Protein AF-A0AAW0GCV7-F1 (afdb_monomer_lite)

Structure (mmCIF, N/CA/C/O backbone):
data_AF-A0AAW0GCV7-F1
#
_entry.id   AF-A0AAW0GCV7-F1
#
loop_
_atom_site.group_PDB
_atom_site.id
_atom_site.type_symbol
_atom_site.label_atom_id
_atom_site.label_alt_id
_atom_site.label_comp_id
_atom_site.label_asym_id
_atom_site.label_entity_id
_atom_site.label_seq_id
_atom_site.pdbx_PDB_ins_code
_atom_site.Cartn_x
_atom_site.Cartn_y
_atom_site.Cartn_z
_atom_site.occupancy
_atom_site.B_iso_or_equiv
_atom_site.auth_seq_id
_atom_site.auth_comp_id
_atom_site.auth_asym_id
_atom_site.auth_atom_id
_atom_site.pdbx_PDB_model_num
ATOM 1 N N . MET A 1 1 ? -0.261 -16.436 -11.473 1.00 69.56 1 MET A N 1
ATOM 2 C CA . MET A 1 1 ? 0.105 -15.980 -12.837 1.00 69.56 1 MET A CA 1
ATOM 3 C C . MET A 1 1 ? 0.627 -14.538 -12.913 1.00 69.56 1 MET A C 1
ATOM 5 O O . MET A 1 1 ? 1.684 -14.342 -13.493 1.00 69.56 1 MET A O 1
ATOM 9 N N . MET A 1 2 ? -0.006 -13.526 -12.296 1.00 91.00 2 MET A N 1
ATOM 10 C CA . MET A 1 2 ? 0.441 -12.122 -12.451 1.00 91.00 2 MET A CA 1
ATOM 11 C C . MET A 1 2 ? 1.871 -11.809 -11.962 1.00 91.00 2 MET A C 1
ATOM 13 O O . MET A 1 2 ? 2.581 -11.064 -12.629 1.00 91.00 2 MET A O 1
ATOM 17 N N . LYS A 1 3 ? 2.317 -12.373 -10.826 1.00 93.44 3 LYS A N 1
ATOM 18 C CA . LYS A 1 3 ? 3.682 -12.142 -10.304 1.00 93.44 3 LYS A CA 1
ATOM 19 C C . LYS A 1 3 ? 4.759 -12.624 -11.287 1.00 93.44 3 LYS A C 1
ATOM 21 O O . LYS A 1 3 ? 5.733 -11.918 -11.521 1.00 93.44 3 LYS A O 1
ATOM 26 N N . ALA A 1 4 ? 4.539 -13.792 -11.895 1.00 95.75 4 ALA A N 1
ATOM 27 C CA . ALA A 1 4 ? 5.435 -14.363 -12.895 1.00 95.75 4 ALA A CA 1
ATOM 28 C C . ALA A 1 4 ? 5.509 -13.483 -14.150 1.00 95.75 4 ALA A C 1
ATOM 30 O O . ALA A 1 4 ? 6.606 -13.153 -14.578 1.00 95.75 4 ALA A O 1
ATOM 31 N N . ALA A 1 5 ? 4.369 -13.014 -14.675 1.00 97.12 5 ALA A N 1
ATOM 32 C CA . ALA A 1 5 ? 4.346 -12.112 -15.832 1.00 97.12 5 ALA A CA 1
ATOM 33 C C . ALA A 1 5 ? 5.148 -10.821 -15.586 1.00 97.12 5 ALA A C 1
ATOM 35 O O . ALA A 1 5 ? 5.946 -10.414 -16.422 1.00 97.12 5 ALA A O 1
ATOM 36 N N . CYS A 1 6 ? 4.993 -10.207 -14.411 1.00 97.50 6 CYS A N 1
ATOM 37 C CA . CYS A 1 6 ? 5.742 -9.008 -14.031 1.00 97.50 6 CYS A CA 1
ATOM 38 C C . CYS A 1 6 ? 7.258 -9.256 -13.862 1.00 97.50 6 CYS A C 1
ATOM 40 O O . CYS A 1 6 ? 8.078 -8.397 -14.192 1.00 97.50 6 CYS A O 1
ATOM 42 N N . ARG A 1 7 ? 7.642 -10.434 -13.352 1.00 97.19 7 ARG A N 1
ATOM 43 C CA . ARG A 1 7 ? 9.047 -10.865 -13.254 1.00 97.19 7 ARG A CA 1
ATOM 44 C C . ARG A 1 7 ? 9.649 -11.087 -14.646 1.00 97.19 7 ARG A C 1
ATOM 46 O O . ARG A 1 7 ? 10.704 -10.543 -14.950 1.00 97.19 7 ARG A O 1
ATOM 53 N N . VAL A 1 8 ? 8.936 -11.804 -15.517 1.00 97.38 8 VAL A N 1
ATOM 54 C CA . VAL A 1 8 ? 9.332 -12.032 -16.918 1.00 97.38 8 VAL A CA 1
ATOM 55 C C . VAL A 1 8 ? 9.460 -10.712 -17.673 1.00 97.38 8 VAL A C 1
ATOM 57 O O . VAL A 1 8 ? 10.439 -10.520 -18.381 1.00 97.38 8 VAL A O 1
ATOM 60 N N . ALA A 1 9 ? 8.536 -9.770 -17.478 1.00 97.75 9 ALA A N 1
ATOM 61 C CA . ALA A 1 9 ? 8.631 -8.445 -18.084 1.00 97.75 9 ALA A CA 1
ATOM 62 C C . ALA A 1 9 ? 9.889 -7.691 -17.633 1.00 97.75 9 ALA A C 1
ATOM 64 O O . ALA A 1 9 ? 10.559 -7.064 -18.448 1.00 97.75 9 ALA A O 1
ATOM 65 N N . SER A 1 10 ? 10.249 -7.775 -16.348 1.00 97.94 10 SER A N 1
ATOM 66 C CA . SER A 1 10 ? 11.475 -7.141 -15.853 1.00 97.94 10 SER A CA 1
ATOM 67 C C . SER A 1 10 ? 12.728 -7.707 -16.520 1.00 97.94 10 SER A C 1
ATOM 69 O O . SER A 1 10 ? 13.589 -6.930 -16.935 1.00 97.94 10 SER A O 1
ATOM 71 N N . ARG A 1 11 ? 12.774 -9.034 -16.699 1.00 97.56 11 ARG A N 1
ATOM 72 C CA . ARG A 1 11 ? 13.848 -9.732 -17.417 1.00 97.56 11 ARG A CA 1
ATOM 73 C C . ARG A 1 11 ? 13.864 -9.407 -18.908 1.00 97.56 11 ARG A C 1
ATOM 75 O O . ARG A 1 11 ? 14.923 -9.107 -19.430 1.00 97.56 11 ARG A O 1
ATOM 82 N N . PHE A 1 12 ? 12.704 -9.325 -19.563 1.00 97.69 12 PHE A N 1
ATOM 83 C CA . PHE A 1 12 ? 12.601 -8.888 -20.961 1.00 97.69 12 PHE A CA 1
ATOM 84 C C . PHE A 1 12 ? 13.286 -7.535 -21.193 1.00 97.69 12 PHE A C 1
ATOM 86 O O . PHE A 1 12 ? 13.997 -7.370 -22.185 1.00 97.69 12 PHE A O 1
ATOM 93 N N . PHE A 1 13 ? 13.081 -6.585 -20.274 1.00 97.56 13 PHE A N 1
ATOM 94 C CA . PHE A 1 13 ? 13.742 -5.285 -20.318 1.00 97.56 13 PHE A CA 1
ATOM 95 C C . PHE A 1 13 ? 15.247 -5.381 -20.044 1.00 97.56 13 PHE A C 1
ATOM 97 O O . PHE A 1 13 ? 16.016 -4.707 -20.721 1.00 97.56 13 PHE A O 1
ATOM 104 N N . LEU A 1 14 ? 15.675 -6.220 -19.093 1.00 96.75 14 LEU A N 1
ATOM 105 C CA . LEU A 1 14 ? 17.098 -6.419 -18.791 1.00 96.75 14 LEU A CA 1
ATOM 106 C C . LEU A 1 14 ? 17.859 -7.028 -19.965 1.00 96.75 14 LEU A C 1
ATOM 108 O O . LEU A 1 14 ? 18.858 -6.462 -20.394 1.00 96.75 14 LEU A O 1
ATOM 112 N N . ASP A 1 15 ? 17.340 -8.116 -20.531 1.00 96.81 15 ASP A N 1
ATOM 113 C CA . ASP A 1 15 ? 17.977 -8.859 -21.623 1.00 96.81 15 ASP A CA 1
ATOM 114 C C . ASP A 1 15 ? 18.180 -7.993 -22.881 1.00 96.81 15 ASP A C 1
ATOM 116 O O . ASP A 1 15 ? 19.003 -8.306 -23.736 1.00 96.81 15 ASP A O 1
ATOM 120 N N . ARG A 1 16 ? 17.415 -6.901 -23.011 1.00 95.94 16 ARG A N 1
ATOM 121 C CA . ARG A 1 16 ? 17.454 -5.966 -24.147 1.00 95.94 16 ARG A CA 1
ATOM 122 C C . ARG A 1 16 ? 18.083 -4.619 -23.810 1.00 95.94 16 ARG A C 1
ATOM 124 O O . ARG A 1 16 ? 18.069 -3.731 -24.657 1.00 95.94 16 ARG A O 1
ATOM 131 N N . ASN A 1 17 ? 18.600 -4.455 -22.593 1.00 95.38 17 ASN A N 1
ATOM 132 C CA . ASN A 1 17 ? 19.123 -3.188 -22.086 1.00 95.38 17 ASN A CA 1
ATOM 133 C C . ASN A 1 17 ? 18.129 -2.017 -22.250 1.00 95.38 17 ASN A C 1
ATOM 135 O O . ASN A 1 17 ? 18.475 -0.920 -22.686 1.00 95.38 17 ASN A O 1
ATOM 139 N N . ILE A 1 18 ? 16.855 -2.281 -21.949 1.00 96.75 18 ILE A N 1
ATOM 140 C CA . ILE A 1 18 ? 15.774 -1.302 -22.028 1.00 96.75 18 ILE A CA 1
ATOM 141 C C . ILE A 1 18 ? 15.475 -0.782 -20.613 1.00 96.75 18 ILE A C 1
ATOM 143 O O . ILE A 1 18 ? 15.184 -1.581 -19.713 1.00 96.75 18 ILE A O 1
ATOM 147 N N . PRO A 1 19 ? 15.485 0.543 -20.393 1.00 96.75 19 PRO A N 1
ATOM 148 C CA . PRO A 1 19 ? 15.113 1.124 -19.113 1.00 96.75 19 PRO A CA 1
ATOM 149 C C . PRO A 1 19 ? 13.619 0.898 -18.841 1.00 96.75 19 PRO A C 1
ATOM 151 O O . PRO A 1 19 ? 12.770 0.970 -19.734 1.00 96.75 19 PRO A O 1
ATOM 154 N N . ALA A 1 20 ? 13.285 0.590 -17.589 1.00 96.88 20 ALA A N 1
ATOM 155 C CA . ALA A 1 20 ? 11.917 0.305 -17.176 1.00 96.88 20 ALA A CA 1
ATOM 156 C C . ALA A 1 20 ? 11.704 0.644 -15.703 1.00 96.88 20 ALA A C 1
ATOM 158 O O . ALA A 1 20 ? 12.602 0.488 -14.878 1.00 96.88 20 ALA A O 1
ATOM 159 N N . ILE A 1 21 ? 10.475 1.033 -15.361 1.00 97.25 21 ILE A N 1
ATOM 160 C CA . ILE A 1 21 ? 10.080 1.269 -13.972 1.00 97.25 21 ILE A CA 1
ATOM 161 C C . ILE A 1 21 ? 9.838 -0.081 -13.297 1.00 97.25 21 ILE A C 1
ATOM 163 O O . ILE A 1 21 ? 8.895 -0.814 -13.614 1.00 97.25 21 ILE A O 1
ATOM 167 N N . ARG A 1 22 ? 10.690 -0.402 -12.334 1.00 97.06 22 ARG A N 1
ATOM 168 C CA . ARG A 1 22 ? 10.613 -1.585 -11.481 1.00 97.06 22 ARG A CA 1
ATOM 169 C C . ARG A 1 22 ? 10.120 -1.195 -10.095 1.00 97.06 22 ARG A C 1
ATOM 171 O O . ARG A 1 22 ? 10.106 -0.025 -9.715 1.00 97.06 22 ARG A O 1
ATOM 17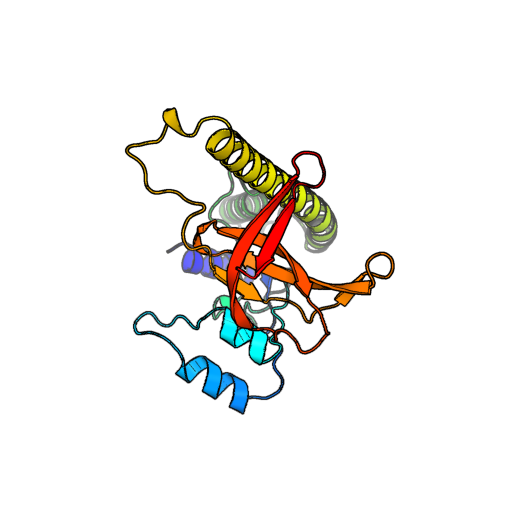8 N N . ARG A 1 23 ? 9.671 -2.190 -9.337 1.00 95.94 23 ARG A N 1
ATOM 179 C CA . ARG A 1 23 ? 9.245 -2.040 -7.950 1.00 95.94 23 ARG A CA 1
ATOM 180 C C . ARG A 1 23 ? 10.113 -2.914 -7.062 1.00 95.94 23 ARG A C 1
ATOM 182 O O . ARG A 1 23 ? 10.177 -4.120 -7.271 1.00 95.94 23 ARG A O 1
ATOM 189 N N . THR A 1 24 ? 10.711 -2.301 -6.057 1.00 96.56 24 THR A N 1
ATOM 190 C CA . THR A 1 24 ? 11.577 -2.959 -5.082 1.00 96.56 24 THR A CA 1
ATOM 191 C C . THR A 1 24 ? 10.951 -2.894 -3.699 1.00 96.56 24 THR A C 1
ATOM 193 O O . THR A 1 24 ? 10.173 -1.984 -3.403 1.00 96.56 24 THR A O 1
ATOM 196 N N . ALA A 1 25 ? 11.254 -3.876 -2.863 1.00 95.88 25 ALA A N 1
ATOM 197 C CA . ALA A 1 25 ? 10.944 -3.829 -1.446 1.00 95.88 25 ALA A CA 1
ATOM 198 C C . ALA A 1 25 ? 12.080 -4.505 -0.694 1.00 95.88 25 ALA A C 1
ATOM 200 O O . ALA A 1 25 ? 12.397 -5.667 -0.968 1.00 95.88 25 ALA A O 1
ATOM 201 N N . GLU A 1 26 ? 12.651 -3.764 0.244 1.00 94.25 26 GLU A N 1
ATOM 202 C CA . GLU A 1 26 ? 13.711 -4.243 1.114 1.00 94.25 26 GLU A CA 1
ATOM 203 C C . GLU A 1 26 ? 13.207 -5.334 2.060 1.00 94.25 26 GLU A C 1
ATOM 205 O O . GLU A 1 26 ? 12.000 -5.574 2.221 1.00 94.25 26 GLU A O 1
ATOM 210 N N . ARG A 1 27 ? 14.170 -6.013 2.681 1.00 92.19 27 ARG A N 1
ATOM 211 C CA . ARG A 1 27 ? 13.908 -7.012 3.706 1.00 92.19 27 ARG A CA 1
ATOM 212 C C . ARG A 1 27 ? 13.167 -6.384 4.889 1.00 92.19 27 ARG A C 1
ATOM 214 O O . ARG A 1 27 ? 13.383 -5.227 5.235 1.00 92.19 27 ARG A O 1
ATOM 221 N N . LEU A 1 28 ? 12.290 -7.174 5.508 1.00 91.25 28 LEU A N 1
ATOM 222 C CA . LEU A 1 28 ? 11.668 -6.824 6.781 1.00 91.25 28 LEU A CA 1
ATOM 223 C C . LEU A 1 28 ? 12.747 -6.509 7.829 1.00 91.25 28 LEU A C 1
ATOM 225 O O . LEU A 1 28 ? 13.669 -7.303 8.009 1.00 91.25 28 LEU A O 1
ATOM 229 N N . ILE A 1 29 ? 12.600 -5.390 8.535 1.00 92.44 29 ILE A N 1
ATOM 230 C CA . ILE A 1 29 ? 13.487 -5.029 9.643 1.00 92.44 29 ILE A CA 1
ATOM 231 C C . ILE A 1 29 ? 12.906 -5.643 10.915 1.00 92.44 29 ILE A C 1
ATOM 233 O O . ILE A 1 29 ? 11.753 -5.388 11.271 1.00 92.44 29 ILE A O 1
ATOM 237 N N . ILE A 1 30 ? 13.713 -6.462 11.575 1.00 92.25 30 ILE A N 1
ATOM 238 C CA . ILE A 1 30 ? 13.387 -7.191 12.803 1.00 92.25 30 ILE A CA 1
ATOM 239 C C . ILE A 1 30 ? 14.588 -7.137 13.757 1.00 92.25 30 ILE A C 1
ATOM 241 O O . ILE A 1 30 ? 15.705 -6.917 13.284 1.00 92.25 30 ILE A O 1
ATOM 245 N N . PRO A 1 31 ? 14.393 -7.380 15.065 1.00 89.88 31 PRO A N 1
ATOM 246 C CA . PRO A 1 31 ? 15.487 -7.345 16.036 1.00 89.88 31 PRO A CA 1
ATOM 247 C C . PRO A 1 31 ? 16.573 -8.407 15.805 1.00 89.88 31 PRO A C 1
ATOM 249 O O . PRO A 1 31 ? 17.756 -8.092 15.902 1.00 89.88 31 PRO A O 1
ATOM 252 N N . SER A 1 32 ? 16.192 -9.653 15.500 1.00 91.88 32 SER A N 1
ATOM 253 C CA . SER A 1 32 ? 17.134 -10.764 15.304 1.00 91.88 32 SER A CA 1
ATOM 254 C C . SER A 1 32 ? 16.606 -11.822 14.325 1.00 91.88 32 SER A C 1
ATOM 256 O O . SER A 1 32 ? 15.406 -11.906 14.053 1.00 91.88 32 SER A O 1
ATOM 258 N N . GLU A 1 33 ? 17.508 -12.654 13.794 1.00 89.56 33 GLU A N 1
ATOM 259 C CA . GLU A 1 33 ? 17.161 -13.804 12.938 1.00 89.56 33 GLU A CA 1
ATOM 260 C C . GLU A 1 33 ? 16.439 -14.921 13.710 1.00 89.56 33 GLU A C 1
ATOM 262 O O . GLU A 1 33 ? 15.590 -15.625 13.158 1.00 89.56 33 GLU A O 1
ATOM 267 N N . GLU A 1 34 ? 16.726 -15.062 15.004 1.00 92.25 34 GLU A N 1
ATOM 268 C CA . GLU A 1 34 ? 16.015 -15.987 15.893 1.00 92.25 34 GLU A CA 1
ATOM 269 C C . GLU A 1 34 ? 14.533 -15.611 15.964 1.00 92.25 34 GLU A C 1
ATOM 271 O O . GLU A 1 34 ? 13.668 -16.448 15.712 1.00 92.25 34 GLU A O 1
ATOM 276 N N . THR A 1 35 ? 14.234 -14.320 16.138 1.00 91.69 35 THR A N 1
ATOM 277 C CA . THR A 1 35 ? 12.861 -13.803 16.114 1.00 91.69 35 THR A CA 1
ATOM 278 C C . THR A 1 35 ? 12.168 -14.046 14.771 1.00 91.69 35 THR A C 1
ATOM 280 O O . THR A 1 35 ? 10.974 -14.344 14.743 1.00 91.69 35 THR A O 1
ATOM 283 N N . MET A 1 36 ? 12.880 -13.963 13.636 1.00 90.12 36 MET A N 1
ATOM 284 C CA . MET A 1 36 ? 12.299 -14.376 12.348 1.00 90.12 36 MET A CA 1
ATOM 285 C C . MET A 1 36 ? 11.888 -15.842 12.398 1.00 90.12 36 MET A C 1
ATOM 287 O O . MET A 1 36 ? 10.774 -16.176 12.011 1.00 90.12 36 MET A O 1
ATOM 291 N N . THR A 1 37 ? 12.776 -16.711 12.870 1.00 91.88 37 THR A N 1
ATOM 292 C CA . THR A 1 37 ? 12.533 -18.156 12.925 1.00 91.88 37 THR A CA 1
ATOM 293 C C . THR A 1 37 ? 11.315 -18.474 13.791 1.00 91.88 37 THR A C 1
ATOM 295 O O . THR A 1 37 ? 10.433 -19.212 13.353 1.00 91.88 37 THR A O 1
ATOM 298 N N . GLU A 1 38 ? 11.200 -17.838 14.957 1.00 92.19 38 GLU A N 1
ATOM 299 C CA . GLU A 1 38 ? 10.037 -17.948 15.844 1.00 92.19 38 GLU A CA 1
ATOM 300 C C . GLU A 1 38 ? 8.739 -17.470 15.179 1.00 92.19 38 GLU A C 1
ATOM 302 O O . GLU A 1 38 ? 7.709 -18.138 15.272 1.00 92.19 38 GLU A O 1
ATOM 307 N N . LEU A 1 39 ? 8.770 -16.342 14.461 1.00 91.06 39 LEU A N 1
ATOM 308 C CA . LEU A 1 39 ? 7.605 -15.851 13.717 1.00 91.06 39 LEU A CA 1
ATOM 309 C C . LEU A 1 39 ? 7.199 -16.808 12.601 1.00 91.06 39 LEU A C 1
ATOM 311 O O . LEU A 1 39 ? 6.012 -17.053 12.393 1.00 91.06 39 LEU A O 1
ATOM 315 N N . LEU A 1 40 ? 8.170 -17.347 11.863 1.00 90.88 40 LEU A N 1
ATOM 316 C CA . LEU A 1 40 ? 7.901 -18.286 10.780 1.00 90.88 40 LEU A CA 1
ATOM 317 C C . LEU A 1 40 ? 7.403 -19.641 11.298 1.00 90.88 40 LEU A C 1
ATOM 319 O O . LEU A 1 40 ? 6.670 -20.314 10.575 1.00 90.88 40 LEU A O 1
ATOM 323 N N . ALA A 1 41 ? 7.742 -20.017 12.533 1.00 92.94 41 ALA A N 1
ATOM 324 C CA . ALA A 1 41 ? 7.208 -21.207 13.191 1.00 92.94 41 ALA A CA 1
ATOM 325 C C . ALA A 1 41 ? 5.711 -21.079 13.534 1.00 92.94 41 ALA A C 1
ATOM 327 O O . ALA A 1 41 ? 5.022 -22.088 13.624 1.00 92.94 41 ALA A O 1
ATOM 328 N N . GLN A 1 42 ? 5.181 -19.855 13.654 1.00 92.31 42 GLN A N 1
ATOM 329 C CA . GLN A 1 42 ? 3.751 -19.593 13.890 1.00 92.31 42 GLN A CA 1
ATOM 330 C C . GLN A 1 42 ? 2.893 -19.651 12.616 1.00 92.31 42 GLN A C 1
ATOM 332 O O . GLN A 1 42 ? 1.731 -19.238 12.634 1.00 92.31 42 GLN A O 1
ATOM 337 N N . ARG A 1 43 ? 3.453 -20.100 11.487 1.00 93.62 43 ARG A N 1
ATOM 338 C CA . ARG A 1 43 ? 2.698 -20.227 10.240 1.00 93.62 43 ARG A CA 1
ATOM 339 C C . ARG A 1 43 ? 1.571 -21.243 10.391 1.00 93.62 43 ARG A C 1
ATOM 341 O O . ARG A 1 43 ? 1.793 -22.366 10.836 1.00 93.62 43 ARG A O 1
ATOM 348 N N . ASP A 1 44 ? 0.378 -20.858 9.959 1.00 92.12 44 ASP A N 1
ATOM 349 C CA . ASP A 1 44 ? -0.737 -21.787 9.815 1.00 92.12 44 ASP A CA 1
ATOM 350 C C . ASP A 1 44 ? -0.506 -22.772 8.648 1.00 92.12 44 ASP A C 1
ATOM 352 O O . ASP A 1 44 ? 0.471 -22.685 7.898 1.00 92.12 44 ASP A O 1
ATOM 356 N N . CYS A 1 45 ? -1.438 -23.711 8.460 1.00 92.56 45 CYS A N 1
ATOM 357 C CA . CYS A 1 45 ? -1.400 -24.671 7.350 1.00 92.56 45 CYS A CA 1
ATOM 358 C C . CYS A 1 45 ? -1.382 -24.017 5.953 1.00 92.56 45 CYS A C 1
ATOM 360 O O . CYS A 1 45 ? -1.004 -24.661 4.976 1.00 92.56 45 CYS A O 1
ATOM 362 N N . MET A 1 46 ? -1.756 -22.738 5.858 1.00 90.75 46 MET A N 1
ATOM 363 C CA . MET A 1 46 ? -1.758 -21.938 4.634 1.00 90.75 46 MET A CA 1
ATOM 364 C C . MET A 1 46 ? -0.499 -21.062 4.500 1.00 90.75 46 MET A C 1
ATOM 366 O O . MET A 1 46 ? -0.342 -20.360 3.499 1.00 90.75 46 MET A O 1
ATOM 370 N N . GLY A 1 47 ? 0.414 -21.102 5.475 1.00 88.88 47 GLY A N 1
ATOM 371 C CA . GLY A 1 47 ? 1.657 -20.338 5.493 1.00 88.88 47 GLY A CA 1
ATOM 372 C C . GLY A 1 47 ? 1.527 -18.895 5.993 1.00 88.88 47 GLY A C 1
ATOM 373 O O . GLY A 1 47 ? 2.467 -18.116 5.806 1.00 88.88 47 GLY A O 1
ATOM 374 N N . ASN A 1 48 ? 0.408 -18.514 6.613 1.00 89.69 48 ASN A N 1
ATOM 375 C CA . ASN A 1 48 ? 0.198 -17.169 7.151 1.00 89.69 48 ASN A CA 1
ATOM 376 C C . ASN A 1 48 ? 0.640 -17.072 8.610 1.00 89.69 48 ASN A C 1
ATOM 378 O O . ASN A 1 48 ? 0.417 -17.983 9.398 1.00 89.69 48 ASN A O 1
ATOM 382 N N . VAL A 1 49 ? 1.211 -15.925 8.977 1.00 89.88 49 VAL A N 1
ATOM 383 C CA . VAL A 1 49 ? 1.533 -15.578 10.368 1.00 89.88 49 VAL A CA 1
ATOM 384 C C . VAL A 1 49 ? 0.496 -14.563 10.864 1.00 89.88 49 VAL A C 1
ATOM 386 O O . VAL A 1 49 ? 0.222 -13.597 10.136 1.00 89.88 49 VAL A O 1
ATOM 389 N N . PRO A 1 50 ? -0.075 -14.726 12.073 1.00 84.06 50 PRO A N 1
ATOM 390 C CA . PRO A 1 50 ? -1.020 -13.767 12.635 1.00 84.06 50 PRO A CA 1
ATOM 391 C C . PRO A 1 50 ? -0.446 -12.347 12.669 1.00 84.06 50 PRO A C 1
ATOM 393 O O . PRO A 1 50 ? 0.670 -12.122 13.135 1.00 84.06 50 PRO A O 1
ATOM 396 N N . PHE A 1 51 ? -1.223 -11.356 12.219 1.00 80.25 51 PHE A N 1
ATOM 397 C CA . PHE A 1 51 ? -0.729 -9.978 12.101 1.00 80.25 51 PHE A CA 1
ATOM 398 C C . PHE A 1 51 ? -0.232 -9.400 13.439 1.00 80.25 51 PHE A C 1
ATOM 400 O O . PHE A 1 51 ? 0.772 -8.690 13.468 1.00 80.25 51 PHE A O 1
ATOM 407 N N . GLY A 1 52 ? -0.890 -9.746 14.552 1.00 80.81 52 GLY A N 1
ATOM 408 C CA . GLY A 1 52 ? -0.487 -9.319 15.895 1.00 80.81 52 GLY A CA 1
ATOM 409 C C . GLY A 1 52 ? 0.913 -9.794 16.305 1.00 80.81 52 GLY A C 1
ATOM 410 O O . GLY A 1 52 ? 1.592 -9.086 17.045 1.00 80.81 52 GLY A O 1
ATOM 411 N N . ALA A 1 53 ? 1.389 -10.930 15.779 1.00 86.50 53 ALA A N 1
ATOM 412 C CA . ALA A 1 53 ? 2.718 -11.460 16.089 1.00 86.50 53 ALA A CA 1
ATOM 413 C C . ALA A 1 53 ? 3.839 -10.533 15.589 1.00 86.50 53 ALA A C 1
ATOM 415 O O . ALA A 1 53 ? 4.806 -10.288 16.306 1.00 86.50 53 ALA A O 1
ATOM 416 N N . PHE A 1 54 ? 3.671 -9.926 14.408 1.00 87.88 54 PHE A N 1
ATOM 417 C CA . PHE A 1 54 ? 4.616 -8.931 13.887 1.00 87.88 54 PHE A CA 1
ATOM 418 C C . PHE A 1 54 ? 4.670 -7.661 14.742 1.00 87.88 54 PHE A C 1
ATOM 420 O O . PHE A 1 54 ? 5.718 -7.026 14.839 1.00 87.88 54 PHE A O 1
ATOM 427 N N . GLY A 1 55 ? 3.551 -7.289 15.367 1.00 84.44 55 GLY A N 1
ATOM 428 C CA . GLY A 1 55 ? 3.502 -6.162 16.295 1.00 84.44 55 GLY A CA 1
ATOM 429 C C . GLY A 1 55 ? 4.325 -6.419 17.558 1.00 84.44 55 GLY A C 1
ATOM 430 O O . GLY A 1 55 ? 5.097 -5.555 17.962 1.00 84.44 55 GLY A O 1
ATOM 431 N N . LYS A 1 56 ? 4.225 -7.626 18.131 1.00 86.44 56 LYS A N 1
ATOM 432 C CA . LYS A 1 56 ? 4.933 -8.015 19.367 1.00 86.44 56 LYS A CA 1
ATOM 433 C C . LYS A 1 56 ? 6.454 -7.957 19.242 1.00 86.44 56 LYS A C 1
ATOM 435 O O . LYS A 1 56 ? 7.141 -7.665 20.212 1.00 86.44 56 LYS A O 1
ATOM 440 N N . VAL A 1 57 ? 6.973 -8.201 18.042 1.00 89.12 57 VAL A N 1
ATOM 441 C CA . VAL A 1 57 ? 8.416 -8.175 17.759 1.00 89.12 57 VAL A CA 1
ATOM 442 C C . VAL A 1 57 ? 8.905 -6.836 17.196 1.00 89.12 57 VAL A C 1
ATOM 444 O O . VAL A 1 57 ? 10.051 -6.734 16.765 1.00 89.12 57 VAL A O 1
ATOM 447 N N . ASN A 1 58 ? 8.036 -5.819 17.136 1.00 85.75 58 ASN A N 1
ATOM 448 C CA . ASN A 1 58 ? 8.317 -4.522 16.515 1.00 85.75 58 ASN A CA 1
ATOM 449 C C . ASN A 1 58 ? 8.831 -4.627 15.065 1.00 85.75 58 ASN A C 1
ATOM 451 O O . ASN A 1 58 ? 9.726 -3.889 14.652 1.00 85.75 58 ASN A O 1
ATOM 455 N N . ALA A 1 59 ? 8.265 -5.544 14.275 1.00 89.75 59 ALA A N 1
ATOM 456 C CA . ALA A 1 59 ? 8.669 -5.729 12.887 1.00 89.75 59 ALA A CA 1
ATOM 457 C C . ALA A 1 59 ? 8.262 -4.522 12.025 1.00 89.75 59 ALA A C 1
ATOM 459 O O . ALA A 1 59 ? 7.092 -4.129 11.979 1.00 89.75 59 ALA A O 1
ATOM 460 N N . ILE A 1 60 ? 9.216 -3.963 11.279 1.00 89.69 60 ILE A N 1
ATOM 461 C CA . ILE A 1 60 ? 8.979 -2.840 10.366 1.00 89.69 60 ILE A CA 1
ATOM 462 C C . ILE A 1 60 ? 9.013 -3.358 8.935 1.00 89.69 60 ILE A C 1
ATOM 464 O O . ILE A 1 60 ? 10.010 -3.919 8.489 1.00 89.69 60 ILE A O 1
ATOM 468 N N . PHE A 1 61 ? 7.927 -3.118 8.199 1.00 90.19 61 PHE A N 1
ATOM 469 C CA . PHE A 1 61 ? 7.803 -3.445 6.781 1.00 90.19 61 PHE A CA 1
ATOM 470 C C . PHE A 1 61 ? 8.141 -2.215 5.930 1.00 90.19 61 PHE A C 1
ATOM 472 O O . PHE A 1 61 ? 7.306 -1.305 5.841 1.00 90.19 61 PHE A O 1
ATOM 479 N N . PRO A 1 62 ? 9.311 -2.169 5.263 1.00 91.56 62 PRO A N 1
ATOM 480 C CA . PRO A 1 62 ? 9.626 -1.079 4.355 1.00 91.56 62 PRO A CA 1
ATOM 481 C C . PRO A 1 62 ? 8.588 -0.992 3.234 1.00 91.56 62 PRO A C 1
ATOM 483 O O . PRO A 1 62 ? 8.150 -1.997 2.664 1.00 91.56 62 PRO A O 1
ATOM 486 N N . ALA A 1 63 ? 8.163 0.229 2.916 1.00 90.75 63 ALA A N 1
ATOM 487 C CA . ALA A 1 63 ? 7.234 0.445 1.821 1.00 90.75 63 ALA A CA 1
ATOM 488 C C . ALA A 1 63 ? 7.923 0.133 0.488 1.00 90.75 63 ALA A C 1
ATOM 490 O O . ALA A 1 63 ? 9.018 0.619 0.219 1.00 90.75 63 ALA A O 1
ATOM 491 N N . ALA A 1 64 ? 7.250 -0.631 -0.374 1.00 93.25 64 ALA A N 1
ATOM 492 C CA . ALA A 1 64 ? 7.760 -0.899 -1.710 1.00 93.25 64 ALA A CA 1
ATOM 493 C C . ALA A 1 64 ? 7.902 0.403 -2.517 1.00 93.25 64 ALA A C 1
ATOM 495 O O . ALA A 1 64 ? 6.958 1.199 -2.586 1.00 93.25 64 ALA A O 1
ATOM 496 N N . GLN A 1 65 ? 9.049 0.580 -3.163 1.00 94.12 65 GLN A N 1
ATOM 497 C CA . GLN A 1 65 ? 9.428 1.782 -3.900 1.00 94.12 65 GLN A CA 1
ATOM 498 C C . GLN A 1 65 ? 9.531 1.507 -5.399 1.00 94.12 65 GLN A C 1
ATOM 500 O O . GLN A 1 65 ? 9.658 0.358 -5.819 1.00 94.12 65 GLN A O 1
ATOM 505 N N . TYR A 1 66 ? 9.480 2.564 -6.208 1.00 95.88 66 TYR A N 1
ATOM 506 C CA . TYR A 1 66 ? 9.844 2.489 -7.621 1.00 95.88 66 TYR A CA 1
ATOM 507 C C . TYR A 1 66 ? 11.334 2.758 -7.807 1.00 95.88 66 TYR A C 1
ATOM 509 O O . TYR A 1 66 ? 11.906 3.573 -7.084 1.00 95.88 66 TYR A O 1
ATOM 517 N N . THR A 1 67 ? 11.929 2.086 -8.784 1.00 96.25 67 THR A N 1
ATOM 518 C CA . THR A 1 67 ? 13.327 2.249 -9.186 1.00 96.25 67 THR A CA 1
ATOM 519 C C . THR A 1 67 ? 13.485 1.860 -10.655 1.00 96.25 67 THR A C 1
ATOM 521 O O . THR A 1 67 ? 12.717 1.047 -11.166 1.00 96.25 67 THR A O 1
ATOM 524 N N . THR A 1 68 ? 14.467 2.421 -11.343 1.00 96.31 68 THR A N 1
ATOM 525 C CA . THR A 1 68 ? 14.926 1.974 -12.668 1.00 96.31 68 THR A CA 1
ATOM 526 C C . THR A 1 68 ? 15.848 0.756 -12.574 1.00 96.31 68 THR A C 1
ATOM 528 O O . THR A 1 68 ? 15.880 -0.077 -13.482 1.00 96.31 68 THR A O 1
ATOM 531 N N . LYS A 1 69 ? 16.513 0.562 -11.430 1.00 96.56 69 LYS A N 1
ATOM 532 C CA . LYS A 1 69 ? 17.472 -0.524 -11.191 1.00 96.56 69 LYS A CA 1
ATOM 533 C C . LYS A 1 69 ? 16.783 -1.884 -10.993 1.00 96.56 69 LYS A C 1
ATOM 535 O O . LYS A 1 69 ? 15.681 -1.943 -10.439 1.00 96.56 69 LYS A O 1
ATOM 540 N N . PRO A 1 70 ? 17.408 -3.008 -11.389 1.00 95.88 70 PRO A N 1
ATOM 541 C CA . PRO A 1 70 ? 16.868 -4.355 -11.181 1.00 95.88 70 PRO A CA 1
ATOM 542 C C . PRO A 1 70 ? 17.038 -4.852 -9.741 1.00 95.88 70 PRO A C 1
ATOM 544 O O . PRO A 1 70 ? 17.624 -5.900 -9.494 1.00 95.88 70 PRO A O 1
ATOM 547 N N . LEU A 1 71 ? 16.521 -4.095 -8.776 1.00 96.88 71 LEU A N 1
ATOM 548 C CA . LEU A 1 71 ? 16.544 -4.479 -7.369 1.00 96.88 71 LEU A CA 1
ATOM 549 C C . LEU A 1 71 ? 15.453 -5.508 -7.065 1.00 96.88 71 LEU A C 1
ATOM 551 O O . LEU A 1 71 ? 14.369 -5.491 -7.658 1.00 96.88 71 LEU A O 1
ATOM 555 N N . GLY A 1 72 ? 15.737 -6.373 -6.104 1.00 95.88 72 GLY A N 1
ATOM 556 C CA . GLY A 1 72 ? 14.855 -7.418 -5.627 1.00 95.88 72 GLY A CA 1
ATOM 557 C C . GLY A 1 72 ? 13.600 -6.876 -4.948 1.00 95.88 72 GLY A C 1
ATOM 558 O O . GLY A 1 72 ? 13.449 -5.689 -4.636 1.00 95.88 72 GLY A O 1
ATOM 559 N N . HIS A 1 73 ? 12.659 -7.782 -4.713 1.00 96.69 73 HIS A N 1
ATOM 560 C CA . HIS A 1 73 ? 11.435 -7.497 -3.975 1.00 96.69 73 HIS A CA 1
ATOM 561 C C . HIS A 1 73 ? 11.209 -8.607 -2.952 1.00 96.69 73 HIS A C 1
ATOM 563 O O . HIS A 1 73 ? 10.584 -9.626 -3.256 1.00 96.69 73 HIS A O 1
ATOM 569 N N . TRP A 1 74 ? 11.671 -8.382 -1.719 1.00 94.62 74 TRP A N 1
ATOM 570 C CA . TRP A 1 74 ? 11.738 -9.400 -0.668 1.00 94.62 74 TRP A CA 1
ATOM 571 C C . TRP A 1 74 ? 10.382 -10.063 -0.397 1.00 94.62 74 TRP A C 1
ATOM 573 O O . TRP A 1 74 ? 10.253 -11.280 -0.468 1.00 94.62 74 TRP A O 1
ATOM 583 N N . GLN A 1 75 ? 9.321 -9.263 -0.236 1.00 90.69 75 GLN A N 1
ATOM 584 C CA . GLN A 1 75 ? 7.955 -9.772 -0.002 1.00 90.69 75 GLN A CA 1
ATOM 585 C C . GLN A 1 75 ? 7.387 -10.625 -1.153 1.00 90.69 75 GLN A C 1
ATOM 587 O O . GLN A 1 75 ? 6.388 -11.321 -0.979 1.00 90.69 75 GLN A O 1
ATOM 592 N N . LEU A 1 76 ? 7.962 -10.526 -2.354 1.00 93.12 76 LEU A N 1
ATOM 593 C CA . LEU A 1 76 ? 7.554 -11.317 -3.515 1.00 93.12 76 LEU A CA 1
ATOM 594 C C . LEU A 1 76 ? 8.517 -12.475 -3.800 1.00 93.12 76 LEU A C 1
ATOM 596 O O . LEU A 1 76 ? 8.247 -13.230 -4.732 1.00 93.12 76 LEU A O 1
ATOM 600 N N . GLY A 1 77 ? 9.598 -12.619 -3.025 1.00 93.62 77 GLY A N 1
ATOM 601 C CA . GLY A 1 77 ? 10.633 -13.628 -3.249 1.00 93.62 77 GLY A CA 1
ATOM 602 C C . GLY A 1 77 ? 11.414 -13.413 -4.546 1.00 93.62 77 GLY A C 1
ATOM 603 O O . GLY A 1 77 ? 11.809 -14.381 -5.187 1.00 93.62 77 GLY A O 1
ATOM 604 N N . ILE A 1 78 ? 11.573 -12.159 -4.980 1.00 95.62 78 ILE A N 1
ATOM 605 C CA . ILE A 1 78 ? 12.297 -11.822 -6.213 1.00 95.62 78 ILE A CA 1
ATOM 606 C C . ILE A 1 78 ? 13.715 -11.386 -5.837 1.00 95.62 78 ILE A C 1
ATOM 608 O O . ILE A 1 78 ? 13.831 -10.422 -5.072 1.00 95.62 78 ILE A O 1
ATOM 612 N N . PRO A 1 79 ? 14.760 -12.065 -6.342 1.00 95.31 79 PRO A N 1
ATOM 613 C CA . PRO A 1 79 ? 16.142 -11.750 -6.005 1.00 95.31 79 PRO A CA 1
ATOM 614 C C . PRO A 1 79 ? 16.614 -10.452 -6.670 1.00 95.31 79 PRO A C 1
ATOM 616 O O . PRO A 1 79 ? 16.041 -9.987 -7.664 1.00 95.31 79 PRO A O 1
ATOM 619 N N . ASP A 1 80 ? 17.686 -9.883 -6.121 1.00 95.44 80 ASP A N 1
ATOM 620 C CA . ASP A 1 80 ? 18.424 -8.802 -6.770 1.00 95.44 80 ASP A CA 1
ATOM 621 C C . ASP A 1 80 ? 18.967 -9.255 -8.133 1.00 95.44 80 ASP A C 1
ATOM 623 O O . ASP A 1 80 ? 19.296 -10.422 -8.341 1.00 95.44 80 ASP A O 1
ATOM 627 N N . GLY A 1 81 ? 19.025 -8.326 -9.085 1.00 95.06 81 GLY A N 1
ATOM 628 C CA . GLY A 1 81 ? 19.463 -8.577 -10.458 1.00 95.06 81 GLY A CA 1
ATOM 629 C C . GLY A 1 81 ? 18.337 -8.946 -11.425 1.00 95.06 81 GLY A C 1
ATOM 630 O O . GLY A 1 81 ? 18.505 -8.764 -12.625 1.00 95.06 81 GLY A O 1
ATOM 631 N N . GLU A 1 82 ? 17.168 -9.387 -10.947 1.00 95.50 82 GLU A N 1
ATOM 632 C CA . GLU A 1 82 ? 16.030 -9.697 -11.828 1.00 95.50 82 GLU A CA 1
ATOM 633 C C . GLU A 1 82 ? 14.997 -8.572 -11.917 1.00 95.50 82 GLU A C 1
ATOM 635 O O . GLU A 1 82 ? 14.465 -8.288 -12.992 1.00 95.50 82 GLU A O 1
ATOM 640 N N . GLY A 1 83 ? 14.699 -7.933 -10.786 1.00 95.69 83 GLY A N 1
ATOM 641 C CA . GLY A 1 83 ? 13.685 -6.890 -10.704 1.00 95.69 83 GLY A CA 1
ATOM 642 C C . GLY A 1 83 ? 12.234 -7.366 -10.856 1.00 95.69 83 GLY A C 1
ATOM 643 O O . GLY A 1 83 ? 11.914 -8.512 -11.177 1.00 95.69 83 GLY A O 1
ATOM 644 N N . TYR A 1 84 ? 11.306 -6.438 -10.613 1.00 97.62 84 TYR A N 1
ATOM 645 C CA . TYR A 1 84 ? 9.868 -6.672 -10.752 1.00 97.62 84 TYR A CA 1
ATOM 646 C C . TYR A 1 84 ? 9.191 -5.492 -11.444 1.00 97.62 84 TYR A C 1
ATOM 648 O O . TYR A 1 84 ? 9.047 -4.421 -10.856 1.00 97.62 84 TYR A O 1
ATOM 656 N N . CYS A 1 85 ? 8.741 -5.673 -12.687 1.00 97.62 85 CYS A N 1
ATOM 657 C CA . CYS A 1 85 ? 8.082 -4.622 -13.463 1.00 97.62 85 CYS A CA 1
ATOM 658 C C . CYS A 1 85 ? 6.588 -4.919 -13.591 1.00 97.62 85 CYS A C 1
ATOM 660 O O . CYS A 1 85 ? 6.194 -5.979 -14.073 1.00 97.62 85 CYS A O 1
ATOM 662 N N . ARG A 1 86 ? 5.725 -4.003 -13.146 1.00 96.69 86 ARG A N 1
ATOM 663 C CA . ARG A 1 86 ? 4.275 -4.224 -13.226 1.00 96.69 86 ARG A CA 1
ATOM 664 C C . ARG A 1 86 ? 3.781 -3.948 -14.642 1.00 96.69 86 ARG A C 1
ATOM 666 O O . ARG A 1 86 ? 3.951 -2.845 -15.140 1.00 96.69 86 ARG A O 1
ATOM 673 N N . ILE A 1 87 ? 3.126 -4.940 -15.241 1.00 97.56 87 ILE A N 1
ATOM 674 C CA . ILE A 1 87 ? 2.557 -4.848 -16.599 1.00 97.56 87 ILE A CA 1
ATOM 675 C C . ILE A 1 87 ? 1.126 -5.395 -16.699 1.00 97.56 87 ILE A C 1
ATOM 677 O O . ILE A 1 87 ? 0.552 -5.486 -17.776 1.00 97.56 87 ILE A O 1
ATOM 681 N N . THR A 1 88 ? 0.537 -5.842 -15.596 1.00 97.62 88 THR A N 1
ATOM 682 C CA . THR A 1 88 ? -0.706 -6.628 -15.609 1.00 97.62 88 THR A CA 1
ATOM 683 C C . THR A 1 88 ? -1.975 -5.789 -15.492 1.00 97.62 88 THR A C 1
ATOM 685 O O . THR A 1 88 ? -3.067 -6.335 -15.344 1.00 97.62 88 THR A O 1
ATOM 688 N N . SER A 1 89 ? -1.875 -4.460 -15.467 1.00 97.12 89 SER A N 1
ATOM 689 C CA . SER A 1 89 ? -3.035 -3.576 -15.313 1.00 97.12 89 SER A CA 1
ATOM 690 C C . SER A 1 89 ? -2.871 -2.208 -16.004 1.00 97.12 89 SER A C 1
ATOM 692 O O . SER A 1 89 ? -3.084 -1.184 -15.349 1.00 97.12 89 SER A O 1
ATOM 694 N N . PRO A 1 90 ? -2.540 -2.159 -17.308 1.00 97.06 90 PRO A N 1
ATOM 695 C CA . PRO A 1 90 ? -2.271 -0.910 -18.036 1.00 97.06 90 PRO A CA 1
ATOM 696 C C . PRO A 1 90 ? -3.458 0.065 -18.064 1.00 97.06 90 PRO A C 1
ATOM 698 O O . PRO A 1 90 ? -3.252 1.271 -18.050 1.00 97.06 90 PRO A O 1
ATOM 701 N N . LEU A 1 91 ? -4.702 -0.428 -18.012 1.00 96.81 91 LEU A N 1
ATOM 702 C CA . LEU A 1 91 ? -5.901 0.425 -18.039 1.00 96.81 91 LEU A CA 1
ATOM 703 C C . LEU A 1 91 ? -6.131 1.229 -16.749 1.00 96.81 91 LEU A C 1
ATOM 705 O O . LEU A 1 91 ? -6.861 2.211 -16.758 1.00 96.81 91 LEU A O 1
ATOM 709 N N . ARG A 1 92 ? -5.536 0.807 -15.626 1.00 94.62 92 ARG A N 1
ATOM 710 C CA . ARG A 1 92 ? -5.745 1.434 -14.303 1.00 94.62 92 ARG A CA 1
ATOM 711 C C . ARG A 1 92 ? -4.456 1.856 -13.603 1.00 94.62 92 ARG A C 1
ATOM 713 O O . ARG A 1 92 ? -4.511 2.490 -12.553 1.00 94.62 92 ARG A O 1
ATOM 720 N N . ARG A 1 93 ? -3.294 1.451 -14.119 1.00 92.56 93 ARG A N 1
ATOM 721 C CA . ARG A 1 93 ? -1.980 1.830 -13.596 1.00 92.56 93 ARG A CA 1
ATOM 722 C C . ARG A 1 93 ? -1.177 2.449 -14.720 1.00 92.56 93 ARG A C 1
ATOM 724 O O . ARG A 1 93 ? -0.774 1.766 -15.654 1.00 92.56 93 ARG A O 1
ATOM 731 N N . TYR A 1 94 ? -0.895 3.735 -14.577 1.00 92.88 94 TYR A N 1
ATOM 732 C CA . TYR A 1 94 ? -0.155 4.480 -15.585 1.00 92.88 94 TYR A CA 1
ATOM 733 C C . TYR A 1 94 ? 1.283 3.954 -15.759 1.00 92.88 94 TYR A C 1
ATOM 735 O O . TYR A 1 94 ? 1.781 3.871 -16.874 1.00 92.88 94 TYR A O 1
ATOM 743 N N . THR A 1 95 ? 1.913 3.470 -14.679 1.00 94.56 95 THR A N 1
ATOM 744 C CA . THR A 1 95 ? 3.224 2.787 -14.741 1.00 94.56 95 THR A CA 1
ATOM 745 C C . THR A 1 95 ? 3.210 1.527 -15.610 1.00 94.56 95 THR A C 1
ATOM 747 O O . THR A 1 95 ? 4.160 1.285 -16.349 1.00 94.56 95 THR A O 1
ATOM 750 N N . ASP A 1 96 ? 2.130 0.744 -15.569 1.00 97.06 96 ASP A N 1
ATOM 751 C CA . ASP A 1 96 ? 1.980 -0.435 -16.423 1.00 97.06 96 ASP A CA 1
ATOM 752 C C . ASP A 1 96 ? 1.797 -0.039 -17.893 1.00 97.06 96 ASP A C 1
ATOM 754 O O . ASP A 1 96 ? 2.339 -0.699 -18.774 1.00 97.06 96 ASP A O 1
ATOM 758 N N . LEU A 1 97 ? 1.067 1.048 -18.163 1.00 96.44 97 LEU A N 1
ATOM 759 C CA . LEU A 1 97 ? 0.886 1.570 -19.519 1.00 96.44 97 LEU A CA 1
ATOM 760 C C . LEU A 1 97 ? 2.220 2.009 -20.144 1.00 96.44 97 LEU A C 1
ATOM 762 O O . LEU A 1 97 ? 2.503 1.662 -21.288 1.00 96.44 97 LEU A O 1
ATOM 766 N N . PHE A 1 98 ? 3.077 2.679 -19.368 1.00 94.75 98 PHE A N 1
ATOM 767 C CA . PHE A 1 98 ? 4.442 3.027 -19.780 1.00 94.75 98 PHE A CA 1
ATOM 768 C C . PHE A 1 98 ? 5.259 1.802 -20.192 1.00 94.75 98 PHE A C 1
ATOM 770 O O . PHE A 1 98 ? 5.886 1.788 -21.253 1.00 94.75 98 PHE A O 1
ATOM 777 N N . ALA A 1 99 ? 5.220 0.751 -19.372 1.00 97.00 99 ALA A N 1
ATOM 778 C CA . ALA A 1 99 ? 5.903 -0.495 -19.681 1.00 97.00 99 ALA A CA 1
ATOM 779 C C . ALA A 1 99 ? 5.345 -1.145 -20.961 1.00 97.00 99 ALA A C 1
ATOM 781 O O . ALA A 1 99 ? 6.114 -1.649 -21.776 1.00 97.00 99 ALA A O 1
ATOM 782 N N . HIS A 1 100 ? 4.029 -1.083 -21.191 1.00 98.19 100 HIS A N 1
ATOM 783 C CA . HIS A 1 100 ? 3.410 -1.578 -22.429 1.00 98.19 100 HIS A CA 1
ATOM 784 C C . HIS A 1 100 ? 3.884 -0.819 -23.668 1.00 98.19 100 HIS A C 1
ATOM 786 O O . HIS A 1 100 ? 4.202 -1.450 -24.675 1.00 98.19 100 HIS A O 1
ATOM 792 N N . TRP A 1 101 ? 3.981 0.511 -23.607 1.00 97.69 101 TRP A N 1
ATOM 793 C CA . TRP A 1 101 ? 4.515 1.310 -24.715 1.00 97.69 101 TRP A CA 1
ATOM 794 C C . TRP A 1 101 ? 5.980 0.989 -25.005 1.00 97.69 101 TRP A C 1
ATOM 796 O O . TRP A 1 101 ? 6.337 0.799 -26.166 1.00 97.69 101 TRP A O 1
ATOM 806 N N . GLN A 1 102 ? 6.804 0.835 -23.966 1.00 97.00 102 GLN A N 1
ATOM 807 C CA . GLN A 1 102 ? 8.193 0.394 -24.110 1.00 97.00 102 GLN A CA 1
ATOM 808 C C . GLN A 1 102 ? 8.313 -0.990 -24.753 1.00 97.00 102 GLN A C 1
ATOM 810 O O . GLN A 1 102 ? 9.138 -1.173 -25.643 1.00 97.00 102 GLN A O 1
ATOM 815 N N . ILE A 1 103 ? 7.495 -1.958 -24.323 1.00 97.62 103 ILE A N 1
ATOM 816 C CA . ILE A 1 103 ? 7.474 -3.306 -24.910 1.00 97.62 103 ILE A CA 1
ATOM 817 C C . ILE A 1 103 ? 7.072 -3.224 -26.380 1.00 97.62 103 ILE A C 1
ATOM 819 O O . ILE A 1 103 ? 7.760 -3.775 -27.234 1.00 97.62 103 ILE A O 1
ATOM 823 N N . LYS A 1 104 ? 5.989 -2.504 -26.692 1.00 97.94 104 LYS A N 1
ATOM 824 C CA . LYS A 1 104 ? 5.507 -2.344 -28.068 1.00 97.94 104 LYS A CA 1
ATOM 825 C C . LYS A 1 104 ? 6.577 -1.720 -28.965 1.00 97.94 104 LYS A C 1
ATOM 827 O O . LYS A 1 104 ? 6.822 -2.235 -30.050 1.00 97.94 104 LYS A O 1
ATOM 832 N N . HIS A 1 105 ? 7.226 -0.651 -28.506 1.00 97.69 105 HIS A N 1
ATOM 833 C CA . HIS A 1 105 ? 8.312 0.005 -29.236 1.00 97.69 105 HIS A CA 1
ATOM 834 C C . HIS A 1 105 ? 9.478 -0.950 -29.499 1.00 97.69 105 HIS A C 1
ATOM 836 O O . HIS A 1 105 ? 9.910 -1.092 -30.637 1.00 97.69 105 HIS A O 1
ATOM 842 N N . ALA A 1 106 ? 9.921 -1.682 -28.475 1.00 96.75 106 ALA A N 1
ATOM 843 C CA . ALA A 1 106 ? 11.019 -2.640 -28.594 1.00 96.75 106 ALA A CA 1
ATOM 844 C C . ALA A 1 106 ? 10.730 -3.801 -29.560 1.00 96.75 106 ALA A C 1
ATOM 846 O O . ALA A 1 106 ? 11.653 -4.328 -30.177 1.00 96.75 106 ALA A O 1
ATOM 847 N N . LEU A 1 107 ? 9.464 -4.214 -29.675 1.00 97.19 107 LEU A N 1
ATOM 848 C CA . LEU A 1 107 ? 9.044 -5.269 -30.599 1.00 97.19 107 LEU A CA 1
ATOM 849 C C . LEU A 1 107 ? 8.904 -4.766 -32.041 1.00 97.19 107 LEU A C 1
ATOM 851 O O . LEU A 1 107 ? 9.224 -5.504 -32.967 1.00 97.19 107 LEU A O 1
ATOM 855 N N . LEU A 1 108 ? 8.424 -3.534 -32.239 1.00 97.62 108 LEU A N 1
ATOM 856 C CA . LEU A 1 108 ? 8.202 -2.961 -33.572 1.00 97.62 108 LEU A CA 1
ATOM 857 C C . LEU A 1 108 ? 9.466 -2.354 -34.191 1.00 97.62 108 LEU A C 1
ATOM 859 O O . LEU A 1 108 ? 9.580 -2.323 -35.412 1.00 97.62 108 LEU A O 1
ATOM 863 N N . ALA A 1 109 ? 10.405 -1.884 -33.369 1.00 95.25 109 ALA A N 1
ATOM 864 C CA . ALA A 1 109 ? 11.662 -1.290 -33.813 1.00 95.25 109 ALA A CA 1
ATOM 865 C C . ALA A 1 109 ? 12.871 -1.906 -33.074 1.00 95.25 109 ALA A C 1
ATOM 867 O O . ALA A 1 109 ? 13.496 -1.241 -32.241 1.00 95.25 109 ALA A O 1
ATOM 868 N N . PRO A 1 110 ? 13.220 -3.181 -33.344 1.00 91.94 110 PRO A N 1
ATOM 869 C CA . PRO A 1 110 ? 14.371 -3.826 -32.717 1.00 91.94 110 PRO A CA 1
ATOM 870 C C . PRO A 1 110 ? 15.670 -3.048 -32.976 1.00 91.94 110 PRO A C 1
ATOM 872 O O . PRO A 1 110 ? 15.961 -2.671 -34.107 1.00 91.94 110 PRO A O 1
ATOM 875 N N . GLY A 1 111 ? 16.455 -2.800 -31.924 1.00 89.00 111 GLY A N 1
ATOM 876 C CA . GLY A 1 111 ? 17.719 -2.053 -32.007 1.00 89.00 111 GLY A CA 1
ATOM 877 C C . GLY A 1 111 ? 17.573 -0.525 -32.045 1.00 89.00 111 GLY A C 1
ATOM 878 O O . GLY A 1 111 ? 18.576 0.178 -31.927 1.00 89.00 111 GLY A O 1
ATOM 879 N N . ALA A 1 112 ? 16.351 0.009 -32.155 1.00 93.38 112 ALA A N 1
ATOM 880 C CA . ALA A 1 112 ? 16.119 1.437 -31.982 1.00 93.38 112 ALA A CA 1
ATOM 881 C C . ALA A 1 112 ? 16.364 1.862 -30.526 1.00 93.38 112 ALA A C 1
ATOM 883 O O . ALA A 1 112 ? 16.278 1.062 -29.590 1.00 93.38 112 ALA A O 1
ATOM 884 N N . ARG A 1 113 ? 16.631 3.158 -30.326 1.00 94.25 113 ARG A N 1
ATOM 885 C CA . ARG A 1 113 ? 16.734 3.729 -28.978 1.00 94.25 113 ARG A CA 1
ATOM 886 C C . ARG A 1 113 ? 15.426 3.497 -28.205 1.00 94.25 113 ARG A C 1
ATOM 888 O O . ARG A 1 113 ? 14.358 3.561 -28.823 1.00 94.25 113 ARG A O 1
ATOM 895 N N . PRO A 1 114 ? 15.485 3.254 -26.882 1.00 95.50 114 PRO A N 1
ATOM 896 C CA . PRO A 1 114 ? 14.292 3.160 -26.046 1.00 95.50 114 PRO A CA 1
ATOM 897 C C . PRO A 1 114 ? 13.377 4.377 -26.215 1.00 95.50 114 PRO A C 1
ATOM 899 O O . PRO A 1 114 ? 13.858 5.494 -26.397 1.00 95.50 114 PRO A O 1
ATOM 902 N N . LEU A 1 115 ? 12.061 4.159 -26.136 1.00 96.19 115 LEU A N 1
ATOM 903 C CA . LEU A 1 115 ? 11.060 5.225 -26.253 1.00 96.19 115 LEU A CA 1
ATOM 904 C C . LEU A 1 115 ? 11.206 6.274 -25.135 1.00 96.19 115 LEU A C 1
ATOM 906 O O . LEU A 1 115 ? 10.974 7.459 -25.356 1.00 96.19 115 LEU A O 1
ATOM 910 N N . PHE A 1 116 ? 11.622 5.834 -23.952 1.00 96.38 116 PHE A N 1
ATOM 911 C CA . PHE A 1 116 ? 11.909 6.641 -22.777 1.00 96.38 116 PHE A CA 1
ATOM 912 C C . PHE A 1 116 ? 13.318 6.317 -22.284 1.00 96.38 116 PHE A C 1
ATOM 914 O O . PHE A 1 116 ? 13.679 5.144 -22.165 1.00 96.38 116 PHE A O 1
ATOM 921 N N . SER A 1 117 ? 14.109 7.348 -21.990 1.00 95.81 117 SER A N 1
ATOM 922 C CA . SER A 1 117 ? 15.436 7.177 -21.397 1.00 95.81 117 SER A CA 1
ATOM 923 C C . SER A 1 117 ? 15.347 6.873 -19.900 1.00 95.81 117 SER A C 1
ATOM 925 O O . SER A 1 117 ? 14.311 7.090 -19.266 1.00 95.81 117 SER A O 1
ATOM 927 N N . GLU A 1 118 ? 16.439 6.379 -19.318 1.00 95.25 118 GLU A N 1
ATOM 928 C CA . GLU A 1 118 ? 16.521 6.156 -17.873 1.00 95.25 118 GLU A CA 1
ATOM 929 C C . GLU A 1 118 ? 16.335 7.464 -17.089 1.00 95.25 118 GLU A C 1
ATOM 931 O O . GLU A 1 118 ? 15.551 7.484 -16.140 1.00 95.25 118 GLU A O 1
ATOM 936 N N . GLU A 1 119 ? 16.923 8.581 -17.547 1.00 95.62 119 GLU A N 1
ATOM 937 C CA . GLU A 1 119 ? 16.780 9.881 -16.869 1.00 95.62 119 GLU A CA 1
ATOM 938 C C . GLU A 1 119 ? 15.326 10.377 -16.869 1.00 95.62 119 GLU A C 1
ATOM 940 O O . GLU A 1 119 ? 14.836 10.940 -15.880 1.00 95.62 119 GLU A O 1
ATOM 945 N N . TYR A 1 120 ? 14.605 10.140 -17.971 1.00 96.25 120 TYR A N 1
ATOM 946 C CA . TYR A 1 120 ? 13.184 10.458 -18.054 1.00 96.25 120 TYR A CA 1
ATOM 947 C C . TYR A 1 120 ? 12.378 9.625 -17.049 1.00 96.25 120 TYR A C 1
ATOM 949 O O . TYR A 1 120 ? 11.539 10.166 -16.323 1.00 96.25 120 TYR A O 1
ATOM 957 N N . LEU A 1 121 ? 12.634 8.312 -16.979 1.00 96.06 121 LEU A N 1
ATOM 958 C CA . LEU A 1 121 ? 11.921 7.424 -16.060 1.00 96.06 121 LEU A CA 1
ATOM 959 C C . LEU A 1 121 ? 12.199 7.765 -14.592 1.00 96.06 121 LEU A C 1
ATOM 961 O O . LEU A 1 121 ? 11.265 7.735 -13.790 1.00 96.06 121 LEU A O 1
ATOM 965 N N . ASP A 1 122 ? 13.430 8.132 -14.236 1.00 94.19 122 ASP A N 1
ATOM 966 C CA . ASP A 1 122 ? 13.782 8.551 -12.874 1.00 94.19 122 ASP A CA 1
ATOM 967 C C . ASP A 1 122 ? 13.042 9.829 -12.459 1.00 94.19 122 ASP A C 1
ATOM 969 O O . ASP A 1 122 ? 12.465 9.902 -11.367 1.00 94.19 122 ASP A O 1
ATOM 973 N N . THR A 1 123 ? 12.968 10.815 -13.356 1.00 95.00 123 THR A N 1
ATOM 974 C CA . THR A 1 123 ? 12.180 12.036 -13.126 1.00 95.00 123 THR A CA 1
ATOM 975 C C . THR A 1 123 ? 10.700 11.699 -12.929 1.00 95.00 123 THR A C 1
ATOM 977 O O . THR A 1 123 ? 10.057 12.145 -11.974 1.00 95.00 123 THR A O 1
ATOM 980 N N . PHE A 1 124 ? 10.165 10.833 -13.787 1.00 94.56 124 PHE A N 1
ATOM 981 C CA . PHE A 1 124 ? 8.773 10.406 -13.740 1.00 94.56 124 PHE A CA 1
ATOM 982 C C . PHE A 1 124 ? 8.418 9.611 -12.468 1.00 94.56 124 PHE A C 1
ATOM 984 O O . PHE A 1 124 ? 7.320 9.759 -11.919 1.00 94.56 124 PHE A O 1
ATOM 991 N N . ILE A 1 125 ? 9.347 8.801 -11.949 1.00 95.19 125 ILE A N 1
ATOM 992 C CA . ILE A 1 125 ? 9.182 8.066 -10.686 1.00 95.19 125 ILE A CA 1
ATOM 993 C C . ILE A 1 125 ? 8.904 9.024 -9.517 1.00 95.19 125 ILE A C 1
ATOM 995 O O . ILE A 1 125 ? 8.046 8.734 -8.673 1.00 95.19 125 ILE A O 1
ATOM 999 N N . ASN A 1 126 ? 9.583 10.171 -9.466 1.00 91.94 126 ASN A N 1
ATOM 1000 C CA . ASN A 1 126 ? 9.384 11.152 -8.399 1.00 91.94 126 ASN A CA 1
ATOM 1001 C C . ASN A 1 126 ? 7.981 11.767 -8.448 1.00 91.94 126 ASN A C 1
ATOM 1003 O O . ASN A 1 126 ? 7.302 11.859 -7.419 1.00 91.94 126 ASN A O 1
ATOM 1007 N N . GLU A 1 127 ? 7.494 12.102 -9.643 1.00 92.12 127 GLU A N 1
ATOM 1008 C CA . GLU A 1 127 ? 6.137 12.623 -9.810 1.00 92.12 127 GLU A CA 1
ATOM 1009 C C . GLU A 1 127 ? 5.063 11.609 -9.414 1.00 92.12 127 GLU A C 1
ATOM 1011 O O . GLU A 1 127 ? 4.101 11.940 -8.706 1.00 92.12 127 GLU A O 1
ATOM 1016 N N . ILE A 1 128 ? 5.202 10.362 -9.877 1.00 92.44 128 ILE A N 1
ATOM 1017 C CA . ILE A 1 128 ? 4.172 9.348 -9.657 1.00 92.44 128 ILE A CA 1
ATOM 1018 C C . ILE A 1 128 ? 4.094 8.954 -8.185 1.00 92.44 128 ILE A C 1
ATOM 1020 O O . ILE A 1 128 ? 2.999 8.722 -7.677 1.00 92.44 128 ILE A O 1
ATOM 1024 N N . ARG A 1 129 ? 5.226 8.968 -7.467 1.00 90.12 129 ARG A N 1
ATOM 1025 C CA . ARG A 1 129 ? 5.283 8.708 -6.023 1.00 90.12 129 ARG A CA 1
ATOM 1026 C C . ARG A 1 129 ? 4.386 9.681 -5.251 1.00 90.12 129 ARG A C 1
ATOM 1028 O O . ARG A 1 129 ? 3.583 9.244 -4.425 1.00 90.12 129 ARG A O 1
ATOM 1035 N N . ALA A 1 130 ? 4.475 10.979 -5.542 1.00 89.81 130 ALA A N 1
ATOM 1036 C CA . ALA A 1 130 ? 3.655 11.997 -4.884 1.00 89.81 130 ALA A CA 1
ATOM 1037 C C . ALA A 1 130 ? 2.161 11.848 -5.231 1.00 89.81 130 ALA A C 1
ATOM 1039 O O . ALA A 1 130 ? 1.305 11.857 -4.337 1.00 89.81 130 ALA A O 1
ATOM 1040 N N . LYS A 1 131 ? 1.851 11.653 -6.521 1.00 92.38 131 LYS A N 1
ATOM 1041 C CA . LYS A 1 131 ? 0.476 11.495 -7.026 1.00 92.38 131 LYS A CA 1
ATOM 1042 C C . LYS A 1 131 ? -0.202 10.244 -6.447 1.00 92.38 131 LYS A C 1
ATOM 1044 O O . LYS A 1 131 ? -1.302 10.341 -5.900 1.00 92.38 131 LYS A O 1
ATOM 1049 N N . GLU A 1 132 ? 0.464 9.088 -6.489 1.00 92.00 132 GLU A N 1
ATOM 1050 C CA . GLU A 1 132 ? -0.065 7.828 -5.949 1.00 92.00 132 GLU A CA 1
ATOM 1051 C C . GLU A 1 132 ? -0.256 7.886 -4.431 1.00 92.00 132 GLU A C 1
ATOM 1053 O O . GLU A 1 132 ? -1.257 7.385 -3.916 1.00 92.00 132 GLU A O 1
ATOM 1058 N N . HIS A 1 133 ? 0.664 8.524 -3.700 1.00 90.38 133 HIS A N 1
ATOM 1059 C CA . HIS A 1 133 ? 0.534 8.670 -2.253 1.00 90.38 133 HIS A CA 1
ATOM 1060 C C . HIS A 1 133 ? -0.697 9.507 -1.868 1.00 90.38 133 HIS A C 1
ATOM 1062 O O . HIS A 1 133 ? -1.457 9.106 -0.981 1.00 90.38 133 HIS A O 1
ATOM 1068 N N . ARG A 1 134 ? -0.945 10.629 -2.562 1.00 92.31 134 ARG A N 1
ATOM 1069 C CA . ARG A 1 134 ? -2.147 11.455 -2.351 1.00 92.31 134 ARG A CA 1
ATOM 1070 C C . ARG A 1 134 ? -3.420 10.677 -2.680 1.00 92.31 134 ARG A C 1
ATOM 1072 O O . ARG A 1 134 ? -4.322 10.622 -1.846 1.00 92.31 134 ARG A O 1
ATOM 1079 N N . LEU A 1 135 ? -3.463 10.029 -3.846 1.00 93.19 135 LEU A N 1
ATOM 1080 C CA . LEU A 1 135 ? -4.616 9.237 -4.278 1.00 93.19 135 LEU A CA 1
ATOM 1081 C C . LEU A 1 135 ? -4.938 8.121 -3.276 1.00 93.19 135 LEU A C 1
ATOM 1083 O O . LEU A 1 135 ? -6.088 7.978 -2.866 1.00 93.19 135 LEU A O 1
ATOM 1087 N N . LYS A 1 136 ? -3.921 7.381 -2.815 1.00 91.38 136 LYS A N 1
ATOM 1088 C CA . LYS A 1 136 ? -4.089 6.308 -1.826 1.00 91.38 136 LYS A CA 1
ATOM 1089 C C . LYS A 1 136 ? -4.714 6.821 -0.527 1.00 91.38 136 LYS A C 1
ATOM 1091 O O . LYS A 1 136 ? -5.630 6.181 -0.016 1.00 91.38 136 LYS A O 1
ATOM 1096 N N . ARG A 1 137 ? -4.256 7.965 -0.003 1.00 91.25 137 ARG A N 1
ATOM 1097 C CA . ARG A 1 137 ? -4.829 8.569 1.215 1.00 91.25 137 ARG A CA 1
ATOM 1098 C C . ARG A 1 137 ? -6.291 8.963 1.020 1.00 91.25 137 ARG A C 1
ATOM 1100 O O . ARG A 1 137 ? -7.117 8.648 1.873 1.00 91.25 137 ARG A O 1
ATOM 1107 N N . THR A 1 138 ? -6.619 9.600 -0.103 1.00 93.50 138 THR A N 1
ATOM 1108 C CA . THR A 1 138 ? -8.000 9.988 -0.423 1.00 93.50 138 THR A CA 1
ATOM 1109 C C . THR A 1 138 ? -8.909 8.767 -0.555 1.00 93.50 138 THR A C 1
ATOM 1111 O O . THR A 1 138 ? -9.976 8.747 0.049 1.00 93.50 138 THR A O 1
ATOM 1114 N N . MET A 1 139 ? -8.474 7.724 -1.270 1.00 92.38 139 MET A N 1
ATOM 1115 C CA . MET A 1 139 ? -9.239 6.480 -1.417 1.00 92.38 139 MET A CA 1
ATOM 1116 C C . MET A 1 139 ? -9.490 5.794 -0.070 1.00 92.38 139 MET A C 1
ATOM 1118 O O . MET A 1 139 ? -10.606 5.356 0.195 1.00 92.38 139 MET A O 1
ATOM 1122 N N . GLN A 1 140 ? -8.472 5.723 0.794 1.00 91.19 140 GLN A N 1
ATOM 1123 C CA . GLN A 1 140 ? -8.607 5.137 2.129 1.00 91.19 140 GLN A CA 1
ATOM 1124 C C . GLN A 1 140 ? -9.586 5.928 2.999 1.00 91.19 140 GLN A C 1
ATOM 1126 O O . GLN A 1 140 ? -10.492 5.334 3.575 1.00 91.19 140 GLN A O 1
ATOM 1131 N N . SER A 1 141 ? -9.447 7.258 3.052 1.00 92.38 141 SER A N 1
ATOM 1132 C CA . SER A 1 141 ? -10.381 8.120 3.789 1.00 92.38 141 SER A CA 1
ATOM 1133 C C . SER A 1 141 ? -11.812 7.958 3.266 1.00 92.38 141 SER A C 1
ATOM 1135 O O . SER A 1 141 ? -12.737 7.744 4.042 1.00 92.38 141 SER A O 1
ATOM 1137 N N . HIS A 1 142 ? -11.999 7.941 1.944 1.00 94.38 142 HIS A N 1
ATOM 1138 C CA . HIS A 1 142 ? -13.314 7.753 1.337 1.00 94.38 142 HIS A CA 1
ATOM 1139 C C . HIS A 1 142 ? -13.959 6.413 1.720 1.00 94.38 142 HIS A C 1
ATOM 1141 O O . HIS A 1 142 ? -15.122 6.390 2.120 1.00 94.38 142 HIS A O 1
ATOM 1147 N N . GLY A 1 143 ? -13.200 5.313 1.651 1.00 93.88 143 GLY A N 1
ATOM 1148 C CA . GLY A 1 143 ? -13.679 3.988 2.050 1.00 93.88 143 GLY A CA 1
ATOM 1149 C C . GLY A 1 143 ? -14.079 3.928 3.5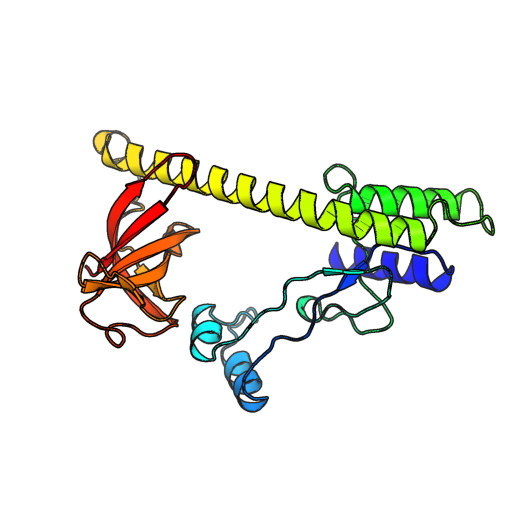26 1.00 93.88 143 GLY A C 1
ATOM 1150 O O . GLY A 1 143 ? -15.170 3.462 3.847 1.00 93.88 143 GLY A O 1
ATOM 1151 N N . ILE A 1 144 ? -13.247 4.480 4.416 1.00 94.31 144 ILE A N 1
ATOM 1152 C CA . ILE A 1 144 ? -13.548 4.546 5.855 1.00 94.31 144 ILE A CA 1
ATOM 1153 C C . ILE A 1 144 ? -14.797 5.399 6.103 1.00 94.31 144 ILE A C 1
ATOM 1155 O O . ILE A 1 144 ? -15.660 5.005 6.879 1.00 94.31 144 ILE A O 1
ATOM 1159 N N . ASN A 1 145 ? -14.941 6.541 5.427 1.00 95.81 145 ASN A N 1
ATOM 1160 C CA . ASN A 1 145 ? -16.108 7.408 5.582 1.00 95.81 145 ASN A CA 1
ATOM 1161 C C . ASN A 1 145 ? -17.416 6.688 5.223 1.00 95.81 145 ASN A C 1
ATOM 1163 O O . ASN A 1 145 ? -18.403 6.827 5.940 1.00 95.81 145 ASN A O 1
ATOM 1167 N N . TRP A 1 146 ? -17.433 5.904 4.143 1.00 95.62 146 TRP A N 1
ATOM 1168 C CA . TRP A 1 146 ? -18.615 5.119 3.783 1.00 95.62 146 TRP A CA 1
ATOM 1169 C C . TRP A 1 146 ? -18.892 3.978 4.755 1.00 95.62 146 TRP A C 1
ATOM 1171 O O . TRP A 1 146 ? -20.050 3.776 5.112 1.00 95.62 146 TRP A O 1
ATOM 1181 N N . ALA A 1 147 ? -17.853 3.292 5.234 1.00 95.44 147 ALA A N 1
ATOM 1182 C CA . ALA A 1 147 ? -18.009 2.271 6.264 1.00 95.44 147 ALA A CA 1
ATOM 1183 C C . ALA A 1 147 ? -18.604 2.864 7.553 1.00 95.44 147 ALA A C 1
ATOM 1185 O O . ALA A 1 147 ? -19.558 2.327 8.101 1.00 95.44 147 ALA A O 1
ATOM 1186 N N . ILE A 1 148 ? -18.124 4.029 7.996 1.00 95.75 148 ILE A N 1
ATOM 1187 C CA . ILE A 1 148 ? -18.675 4.714 9.172 1.00 95.75 148 ILE A CA 1
ATOM 1188 C C . ILE A 1 148 ? -20.115 5.169 8.928 1.00 95.75 148 ILE A C 1
ATOM 1190 O O . ILE A 1 148 ? -20.954 4.993 9.805 1.00 95.75 148 ILE A O 1
ATOM 1194 N N . LYS A 1 149 ? -20.435 5.708 7.744 1.00 95.69 149 LYS A N 1
ATOM 1195 C CA . LYS A 1 149 ? -21.821 6.063 7.393 1.00 95.69 149 LYS A CA 1
ATOM 1196 C C . LYS A 1 149 ? -22.754 4.857 7.439 1.00 95.69 149 LYS A C 1
ATOM 1198 O O . LYS A 1 149 ? -23.896 5.000 7.864 1.00 95.69 149 LYS A O 1
ATOM 1203 N N . TYR A 1 150 ? -22.280 3.692 7.004 1.00 94.50 150 TYR A N 1
ATOM 1204 C CA . TYR A 1 150 ? -23.025 2.445 7.134 1.00 94.50 150 TYR A CA 1
ATOM 1205 C C . TYR A 1 150 ? -23.284 2.113 8.610 1.00 94.50 150 TYR A C 1
ATOM 1207 O O . TYR A 1 150 ? -24.437 1.933 8.985 1.00 94.50 150 TYR A O 1
ATOM 1215 N N . LEU A 1 151 ? -22.255 2.147 9.464 1.00 94.44 151 LEU A N 1
ATOM 1216 C CA . LEU A 1 151 ? -22.402 1.875 10.902 1.00 94.44 151 LEU A CA 1
ATOM 1217 C C . LEU A 1 151 ? -23.308 2.891 11.618 1.00 94.44 151 LEU A C 1
ATOM 1219 O O . LEU A 1 151 ? -24.092 2.515 12.482 1.00 94.44 151 LEU A O 1
ATOM 1223 N N . GLN A 1 152 ? -23.249 4.172 11.244 1.00 94.44 152 GLN A N 1
ATOM 1224 C CA . GLN A 1 152 ? -24.152 5.195 11.782 1.00 94.44 152 GLN A CA 1
ATOM 1225 C C . GLN A 1 152 ? -25.609 4.908 11.408 1.00 94.44 152 GLN A C 1
ATOM 1227 O O . GLN A 1 152 ? -26.487 5.000 12.259 1.00 94.44 152 GLN A O 1
ATOM 1232 N N . ARG A 1 153 ? -25.872 4.535 10.149 1.00 93.31 153 ARG A N 1
ATOM 1233 C CA . ARG A 1 153 ? -27.221 4.153 9.703 1.00 93.31 153 ARG A CA 1
ATOM 1234 C C . ARG A 1 153 ? -27.709 2.894 10.408 1.00 93.31 153 ARG A C 1
ATOM 1236 O O . ARG A 1 153 ? -28.860 2.861 10.820 1.00 93.31 153 ARG A O 1
ATOM 1243 N N . TRP A 1 154 ? -26.823 1.920 10.599 1.00 93.06 154 TRP A N 1
ATOM 1244 C CA . TRP A 1 154 ? -27.118 0.703 11.348 1.00 93.06 154 TRP A CA 1
ATOM 1245 C C . TRP A 1 154 ? -27.601 1.010 12.771 1.00 93.06 154 TRP A C 1
ATOM 1247 O O . TRP A 1 154 ? -28.619 0.488 13.206 1.00 93.06 154 TRP A O 1
ATOM 1257 N N . GLN A 1 155 ? -26.918 1.920 13.475 1.00 91.38 155 GLN A N 1
ATOM 1258 C CA . GLN A 1 155 ? -27.320 2.352 14.820 1.00 91.38 155 GLN A CA 1
ATOM 1259 C C . GLN A 1 155 ? -28.612 3.181 14.833 1.00 91.38 155 GLN A C 1
ATOM 1261 O O . GLN A 1 155 ? -29.366 3.120 15.800 1.00 91.38 155 GLN A O 1
ATOM 1266 N N . GLN A 1 156 ? -28.861 3.978 13.791 1.00 92.62 156 GLN A N 1
ATOM 1267 C CA . GLN A 1 156 ? -30.042 4.844 13.699 1.00 92.62 156 GLN A CA 1
ATOM 1268 C C . GLN A 1 156 ? -31.328 4.076 13.383 1.00 92.62 156 GLN A C 1
ATOM 1270 O O . GLN A 1 156 ? -32.397 4.482 13.832 1.00 92.62 156 GLN A O 1
ATOM 1275 N N . PHE A 1 157 ? -31.233 2.989 12.616 1.00 92.69 157 PHE A N 1
ATOM 1276 C CA . PHE A 1 157 ? -32.382 2.220 12.141 1.00 92.69 157 PHE A CA 1
ATOM 1277 C C . PHE A 1 157 ? -32.240 0.736 12.523 1.00 92.69 157 PHE A C 1
ATOM 1279 O O . PHE A 1 157 ? -32.020 -0.110 11.661 1.00 92.69 157 PHE A O 1
ATOM 1286 N N . PRO A 1 158 ? -32.373 0.379 13.813 1.00 86.50 158 PRO A N 1
ATOM 1287 C CA . PRO A 1 158 ? -32.243 -1.014 14.245 1.00 86.50 158 PRO A CA 1
ATOM 1288 C C . PRO A 1 158 ? -33.330 -1.918 13.642 1.00 86.50 158 PRO A C 1
ATOM 1290 O O . PRO A 1 158 ? -33.093 -3.096 13.381 1.00 86.50 158 PRO A O 1
ATOM 1293 N N . ASP A 1 159 ? -34.518 -1.371 13.362 1.00 87.25 159 ASP A N 1
ATOM 1294 C CA . ASP A 1 159 ? -35.631 -2.149 12.818 1.00 87.25 159 ASP A CA 1
ATOM 1295 C C . ASP A 1 159 ? -35.425 -2.602 11.365 1.00 87.25 159 ASP A C 1
ATOM 1297 O O . ASP A 1 159 ? -36.030 -3.592 10.957 1.00 87.25 159 ASP A O 1
ATOM 1301 N N . SER A 1 160 ? -34.575 -1.926 10.581 1.00 86.00 160 SER A N 1
ATOM 1302 C CA . SER A 1 160 ? -34.373 -2.262 9.164 1.00 86.00 160 SER A CA 1
ATOM 1303 C C . SER A 1 160 ? -33.490 -3.488 8.931 1.00 86.00 160 SER A C 1
ATOM 1305 O O . SER A 1 160 ? -33.343 -3.910 7.784 1.00 86.00 160 SER A O 1
ATOM 1307 N N . HIS A 1 161 ? -32.890 -4.049 9.985 1.00 84.50 161 HIS A N 1
ATOM 1308 C CA . HIS A 1 161 ? -31.863 -5.089 9.869 1.00 84.50 161 HIS A CA 1
ATOM 1309 C C . HIS A 1 161 ? -32.040 -6.248 10.862 1.00 84.50 161 HIS A C 1
ATOM 1311 O O . HIS A 1 161 ? -31.068 -6.917 11.194 1.00 84.50 161 HIS A O 1
ATOM 1317 N N . LYS A 1 162 ? -33.270 -6.517 11.328 1.00 81.19 162 LYS A N 1
ATOM 1318 C CA . LYS A 1 162 ? -33.548 -7.577 12.324 1.00 81.19 162 LYS A CA 1
ATOM 1319 C C . LYS A 1 162 ? -33.110 -8.976 11.888 1.00 81.19 162 LYS A C 1
ATOM 1321 O O . LYS A 1 162 ? -32.727 -9.775 12.734 1.00 81.19 162 LYS A O 1
ATOM 1326 N N . ASP A 1 163 ? -33.151 -9.249 10.587 1.00 86.44 163 ASP A N 1
ATOM 1327 C CA . ASP A 1 163 ? -32.789 -10.552 10.016 1.00 86.44 163 ASP A CA 1
ATOM 1328 C C . ASP A 1 163 ? -31.275 -10.707 9.775 1.00 86.44 163 ASP A C 1
ATOM 1330 O O . ASP A 1 163 ? -30.825 -11.736 9.273 1.00 86.44 163 ASP A O 1
ATOM 1334 N N . MET A 1 164 ? -30.476 -9.682 10.088 1.00 87.25 164 MET A N 1
ATOM 1335 C CA . MET A 1 164 ? -29.033 -9.667 9.864 1.00 87.25 164 MET A CA 1
ATOM 1336 C C . MET A 1 164 ? -28.260 -9.746 11.184 1.00 87.25 164 MET A C 1
ATOM 1338 O O . MET A 1 164 ? -28.680 -9.214 12.209 1.00 87.25 164 MET A O 1
ATOM 1342 N N . GLU A 1 165 ? -27.085 -10.375 11.142 1.00 87.19 165 GLU A N 1
ATOM 1343 C CA . GLU A 1 165 ? -26.154 -10.380 12.270 1.00 87.19 165 GLU A CA 1
ATOM 1344 C C . GLU A 1 165 ? -25.634 -8.962 12.546 1.00 87.19 165 GLU A C 1
ATOM 1346 O O . GLU A 1 165 ? -25.263 -8.235 11.620 1.00 87.19 165 GLU A O 1
ATOM 1351 N N . ASP A 1 166 ? -25.606 -8.566 13.821 1.00 90.25 166 ASP A N 1
ATOM 1352 C CA . ASP A 1 166 ? -25.152 -7.237 14.223 1.00 90.25 166 ASP A CA 1
ATOM 1353 C C . ASP A 1 166 ? -23.626 -7.107 14.065 1.00 90.25 166 ASP A C 1
ATOM 1355 O O . ASP A 1 166 ? -22.881 -7.715 14.842 1.00 90.25 166 ASP A O 1
ATOM 1359 N N . PRO A 1 167 ? -23.124 -6.277 13.125 1.00 88.94 167 PRO A N 1
ATOM 1360 C CA . PRO A 1 167 ? -21.697 -6.062 12.926 1.00 88.94 167 PRO A CA 1
ATOM 1361 C C . PRO A 1 167 ? -21.032 -5.376 14.123 1.00 88.94 167 PRO A C 1
ATOM 1363 O O . PRO A 1 167 ? -19.806 -5.328 14.181 1.00 88.94 167 PRO A O 1
ATOM 1366 N N . LEU A 1 168 ? -21.806 -4.803 15.052 1.00 90.44 168 LEU A N 1
ATOM 1367 C CA . LEU A 1 168 ? -21.304 -4.186 16.279 1.00 90.44 168 LEU A CA 1
ATOM 1368 C C . LEU A 1 168 ? -21.308 -5.142 17.477 1.00 90.44 168 LEU A C 1
ATOM 1370 O O . LEU A 1 168 ? -20.825 -4.774 18.554 1.00 90.44 168 LEU A O 1
ATOM 1374 N N . SER A 1 169 ? -21.817 -6.360 17.299 1.00 88.88 169 SER A N 1
ATOM 1375 C CA . SER A 1 169 ? -21.784 -7.381 18.334 1.00 88.88 169 SER A CA 1
ATOM 1376 C C . SER A 1 169 ? -20.380 -7.975 18.466 1.00 88.88 169 SER A C 1
ATOM 1378 O O . SER A 1 169 ? -19.660 -8.156 17.487 1.00 88.88 169 SER A O 1
ATOM 1380 N N . ASN A 1 170 ? -19.975 -8.245 19.711 1.00 89.62 170 ASN A N 1
ATOM 1381 C CA . ASN A 1 170 ? -18.739 -8.965 20.049 1.00 89.62 170 ASN A CA 1
ATOM 1382 C C . ASN A 1 170 ? -17.476 -8.442 19.342 1.00 89.62 170 ASN A C 1
ATOM 1384 O O . ASN A 1 170 ? -16.631 -9.213 18.895 1.00 89.62 170 ASN A O 1
ATOM 1388 N N . LEU A 1 171 ? -17.342 -7.116 19.244 1.00 94.19 171 LEU A N 1
ATOM 1389 C CA . LEU A 1 171 ? -16.168 -6.516 18.627 1.00 94.19 171 LEU A CA 1
ATOM 1390 C C . LEU A 1 171 ? -14.912 -6.798 19.450 1.00 94.19 171 LEU A C 1
ATOM 1392 O O . LEU A 1 171 ? -14.846 -6.524 20.648 1.00 94.19 171 LEU A O 1
ATOM 1396 N N . GLU A 1 172 ? -13.876 -7.245 18.756 1.00 95.06 172 GLU A N 1
ATOM 1397 C CA . GLU A 1 172 ? -12.524 -7.350 19.280 1.00 95.06 172 GLU A CA 1
ATOM 1398 C C . GLU A 1 172 ? -11.597 -6.464 18.462 1.00 95.06 172 GLU A C 1
ATOM 1400 O O . GLU A 1 172 ? -11.758 -6.288 17.248 1.00 95.06 172 GLU A O 1
ATOM 1405 N N . CYS A 1 173 ? -10.610 -5.883 19.133 1.00 94.38 173 CYS A N 1
ATOM 1406 C CA . CYS A 1 173 ? -9.581 -5.106 18.472 1.00 94.38 173 CYS A CA 1
ATOM 1407 C C . CYS A 1 173 ? -8.193 -5.635 18.813 1.00 94.38 173 CYS A C 1
ATOM 1409 O O . CYS A 1 173 ? -7.950 -6.094 19.926 1.00 94.38 173 CYS A O 1
ATOM 1411 N N . THR A 1 174 ? -7.277 -5.536 17.854 1.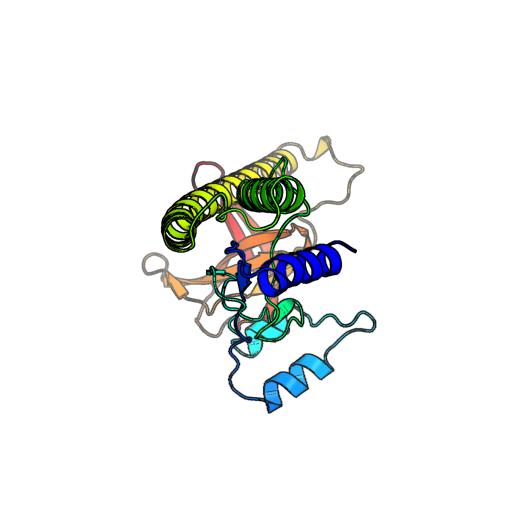00 93.75 174 THR A N 1
ATOM 1412 C CA . THR A 1 174 ? -5.854 -5.803 18.066 1.00 93.75 174 THR A CA 1
ATOM 1413 C C . THR A 1 174 ? -5.107 -4.485 18.186 1.00 93.75 174 THR A C 1
ATOM 1415 O O . THR A 1 174 ? -5.207 -3.626 17.299 1.00 93.75 174 THR A O 1
ATOM 1418 N N . VAL A 1 175 ? -4.341 -4.323 19.261 1.00 93.56 175 VAL A N 1
ATOM 1419 C CA . VAL A 1 175 ? -3.546 -3.119 19.521 1.00 93.56 175 VAL A CA 1
ATOM 1420 C C . VAL A 1 175 ? -2.347 -3.055 18.577 1.00 93.56 175 VAL A C 1
ATOM 1422 O O . VAL A 1 175 ? -1.591 -4.012 18.444 1.00 93.56 175 VAL A O 1
ATOM 1425 N N . VAL A 1 176 ? -2.176 -1.923 17.888 1.00 90.81 176 VAL A N 1
ATOM 1426 C CA . VAL A 1 176 ? -1.152 -1.733 16.842 1.00 90.81 176 VAL A CA 1
ATOM 1427 C C . VAL A 1 176 ? -0.024 -0.812 17.298 1.00 90.81 176 VAL A C 1
ATOM 1429 O O . VAL A 1 176 ? 1.096 -0.929 16.810 1.00 90.81 176 VAL A O 1
ATOM 1432 N N . THR A 1 177 ? -0.302 0.129 18.199 1.00 90.25 177 THR A N 1
ATOM 1433 C CA . THR A 1 177 ? 0.695 1.078 18.710 1.00 90.25 177 THR A CA 1
ATOM 1434 C C . THR A 1 177 ? 0.734 1.047 20.224 1.00 90.25 177 THR A C 1
ATOM 1436 O O . THR A 1 177 ? -0.285 0.786 20.859 1.00 90.25 177 THR A O 1
ATOM 1439 N N . VAL A 1 178 ? 1.890 1.389 20.790 1.00 90.88 178 VAL A N 1
ATOM 1440 C CA . VAL A 1 178 ? 2.020 1.651 22.226 1.00 90.88 178 VAL A CA 1
ATOM 1441 C C . VAL A 1 178 ? 1.025 2.755 22.627 1.00 90.88 178 VAL A C 1
ATOM 1443 O O . VAL A 1 178 ? 0.838 3.694 21.839 1.00 90.88 178 VAL A O 1
ATOM 1446 N N . PRO A 1 179 ? 0.355 2.648 23.789 1.00 92.81 179 PRO A N 1
ATOM 1447 C CA . PRO A 1 179 ? -0.544 3.692 24.261 1.00 92.81 179 PRO A CA 1
ATOM 1448 C C . PRO A 1 179 ? 0.181 5.027 24.466 1.00 92.81 179 PRO A C 1
ATOM 1450 O O . PRO A 1 179 ? 1.268 5.078 25.038 1.00 92.81 179 PRO A O 1
ATOM 1453 N N . VAL A 1 180 ? -0.444 6.113 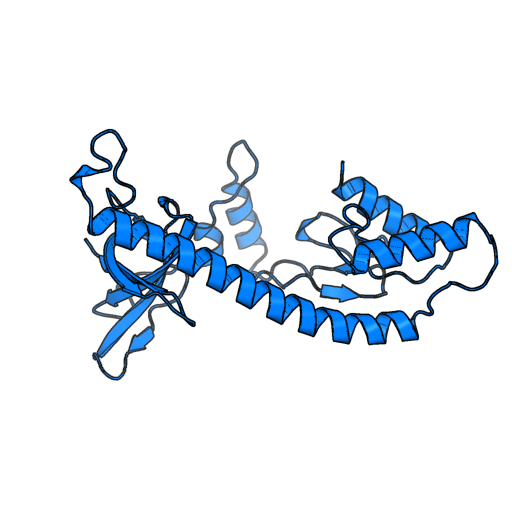24.015 1.00 92.94 180 VAL A N 1
ATOM 1454 C CA . VAL A 1 180 ? 0.059 7.488 24.130 1.00 92.94 180 VAL A CA 1
ATOM 1455 C C . VAL A 1 180 ? -0.886 8.291 25.018 1.00 92.94 180 VAL A C 1
ATOM 1457 O O . VAL A 1 180 ? -2.103 8.185 24.867 1.00 92.94 180 VAL A O 1
ATOM 1460 N N . GLU A 1 181 ? -0.333 9.083 25.938 1.00 92.62 181 GLU A N 1
ATOM 1461 C CA . GLU A 1 181 ? -1.110 9.971 26.809 1.00 92.62 181 GLU A CA 1
ATOM 1462 C C . GLU A 1 181 ? -1.714 11.120 25.992 1.00 92.62 181 GLU A C 1
ATOM 1464 O O . GLU A 1 181 ? -1.028 11.808 25.233 1.00 92.62 181 GLU A O 1
ATOM 1469 N N . ASP A 1 182 ? -3.012 11.342 26.159 1.00 89.38 182 ASP A N 1
ATOM 1470 C CA . ASP A 1 182 ? -3.673 12.563 25.726 1.00 89.38 182 ASP A CA 1
ATOM 1471 C C . ASP A 1 182 ? -3.535 13.621 26.829 1.00 89.38 182 ASP A C 1
ATOM 1473 O O . ASP A 1 182 ? -4.049 13.467 27.937 1.00 89.38 182 ASP A O 1
ATOM 1477 N N . ILE A 1 183 ? -2.846 14.716 26.508 1.00 88.75 183 ILE A N 1
ATOM 1478 C CA . ILE A 1 183 ? -2.515 15.796 27.447 1.00 88.75 183 ILE A CA 1
ATOM 1479 C C . ILE A 1 183 ? -3.779 16.418 28.059 1.00 88.75 183 ILE A C 1
ATOM 1481 O O . ILE A 1 183 ? -3.758 16.846 29.213 1.00 88.75 183 ILE A O 1
ATOM 1485 N N . THR A 1 184 ? -4.879 16.481 27.303 1.00 89.00 184 THR A N 1
ATOM 1486 C CA . THR A 1 184 ? -6.115 17.130 27.753 1.00 89.00 184 THR A CA 1
ATOM 1487 C C . THR A 1 184 ? -6.911 16.239 28.693 1.00 89.00 184 THR A C 1
ATOM 1489 O O . THR A 1 184 ? -7.407 16.714 29.710 1.00 89.00 184 THR A O 1
ATOM 1492 N N . THR A 1 185 ? -7.046 14.954 28.367 1.00 87.81 185 THR A N 1
ATOM 1493 C CA . THR A 1 185 ? -7.865 14.031 29.170 1.00 87.81 185 THR A CA 1
ATOM 1494 C C . THR A 1 185 ? -7.071 13.318 30.260 1.00 87.81 185 THR A C 1
ATOM 1496 O O . THR A 1 185 ? -7.685 12.735 31.148 1.00 87.81 185 THR A O 1
ATOM 1499 N N . ARG A 1 186 ? -5.730 13.354 30.202 1.00 90.62 186 ARG A N 1
ATOM 1500 C CA . ARG A 1 186 ? -4.816 12.541 31.030 1.00 90.62 186 ARG A CA 1
ATOM 1501 C C . ARG A 1 186 ? -5.054 11.036 30.907 1.00 90.62 186 ARG A C 1
ATOM 1503 O O . ARG A 1 186 ? -4.573 10.257 31.724 1.00 90.62 186 ARG A O 1
ATOM 1510 N N . LEU A 1 187 ? -5.780 10.627 29.869 1.00 91.62 187 LEU A N 1
ATOM 1511 C CA . LEU A 1 187 ? -6.044 9.237 29.539 1.00 91.62 187 LEU A CA 1
ATOM 1512 C C . LEU A 1 187 ? -5.171 8.821 28.366 1.00 91.62 187 LEU A C 1
ATOM 1514 O O . LEU A 1 187 ? -4.825 9.615 27.491 1.00 91.62 187 LEU A O 1
ATOM 1518 N N . TYR A 1 188 ? -4.850 7.540 28.323 1.00 93.44 188 TYR A N 1
ATOM 1519 C CA . TYR A 1 188 ? -4.082 6.960 27.242 1.00 93.44 188 TYR A CA 1
ATOM 1520 C C . TYR A 1 188 ? -5.007 6.510 26.110 1.00 93.44 188 TYR A C 1
ATOM 1522 O O . TYR A 1 188 ? -6.169 6.129 26.309 1.00 93.44 188 TYR A O 1
ATOM 1530 N N . HIS A 1 189 ? -4.475 6.539 24.894 1.00 93.88 189 HIS A N 1
ATOM 1531 C CA . HIS A 1 189 ? -5.125 5.978 23.722 1.00 93.88 189 HIS A CA 1
ATOM 1532 C C . HIS A 1 189 ? -4.136 5.199 22.859 1.00 93.88 189 HIS A C 1
ATOM 1534 O O . HIS A 1 189 ? -2.952 5.522 22.789 1.00 93.88 189 HIS A O 1
ATOM 1540 N N . ALA A 1 190 ? -4.627 4.185 22.155 1.00 94.62 190 ALA A N 1
ATOM 1541 C CA . ALA A 1 190 ? -3.821 3.373 21.249 1.00 94.62 190 ALA A CA 1
ATOM 1542 C C . ALA A 1 190 ? -4.520 3.215 19.898 1.00 94.62 190 ALA A C 1
ATOM 1544 O O . ALA A 1 190 ? -5.749 3.178 19.815 1.00 94.62 190 ALA A O 1
ATOM 1545 N N . ARG A 1 191 ? -3.751 3.109 18.809 1.00 94.69 191 ARG A N 1
ATOM 1546 C CA . ARG A 1 191 ? -4.321 2.737 17.510 1.00 94.69 191 ARG A CA 1
ATOM 1547 C C . ARG A 1 191 ? -4.581 1.244 17.495 1.00 94.69 191 ARG A C 1
ATOM 1549 O O . ARG A 1 191 ? -3.716 0.457 17.875 1.00 94.69 191 ARG A O 1
ATOM 1556 N N . VAL A 1 192 ? -5.745 0.869 16.990 1.00 95.12 192 VAL A N 1
ATOM 1557 C CA . VAL A 1 192 ? -6.186 -0.523 16.938 1.00 95.12 192 VAL A CA 1
ATOM 1558 C C . VAL A 1 192 ? -6.686 -0.884 15.547 1.00 95.12 192 VAL A C 1
ATOM 1560 O O . VAL A 1 192 ? -7.081 -0.016 14.765 1.00 95.12 192 VAL A O 1
ATOM 1563 N N . THR A 1 193 ? -6.669 -2.172 15.229 1.00 94.44 193 THR A N 1
ATOM 1564 C CA . THR A 1 193 ? -7.400 -2.728 14.083 1.00 94.44 193 THR A CA 1
ATOM 1565 C C . THR A 1 193 ? -8.585 -3.512 14.621 1.00 94.44 193 THR A C 1
ATOM 1567 O O . THR A 1 193 ? -8.425 -4.221 15.605 1.00 94.44 193 THR A O 1
ATOM 1570 N N . ILE A 1 194 ? -9.754 -3.374 13.999 1.00 94.94 194 ILE A N 1
ATOM 1571 C CA . ILE A 1 194 ? -10.983 -4.100 14.334 1.00 94.94 194 ILE A CA 1
ATOM 1572 C C . ILE A 1 194 ? -11.223 -5.080 13.178 1.00 94.94 194 ILE A C 1
ATOM 1574 O O . ILE A 1 194 ? -11.745 -4.657 12.140 1.00 94.94 194 ILE A O 1
ATOM 1578 N N . PRO A 1 195 ? -10.767 -6.345 13.283 1.00 92.12 195 PRO A N 1
ATOM 1579 C CA . PRO A 1 195 ? -10.740 -7.265 12.148 1.00 92.12 195 PRO A CA 1
ATOM 1580 C C . PRO A 1 195 ? -12.121 -7.536 11.551 1.00 92.12 195 PRO A C 1
ATOM 1582 O O . PRO A 1 195 ? -12.249 -7.515 10.330 1.00 92.12 195 PRO A O 1
ATOM 1585 N N . SER A 1 196 ? -13.152 -7.692 12.390 1.00 92.19 196 SER A N 1
ATOM 1586 C CA . SER A 1 196 ? -14.537 -7.941 11.957 1.00 92.19 196 SER A CA 1
ATOM 1587 C C . SER A 1 196 ? -15.096 -6.832 11.061 1.00 92.19 196 SER A C 1
ATOM 1589 O O . SER A 1 196 ? -15.853 -7.104 10.136 1.00 92.19 196 SER A O 1
ATOM 1591 N N . LEU A 1 197 ? -14.675 -5.584 11.285 1.00 92.56 197 LEU A N 1
ATOM 1592 C CA . LEU A 1 197 ? -15.084 -4.432 10.479 1.00 92.56 197 LEU A CA 1
ATOM 1593 C C . LEU A 1 197 ? -14.114 -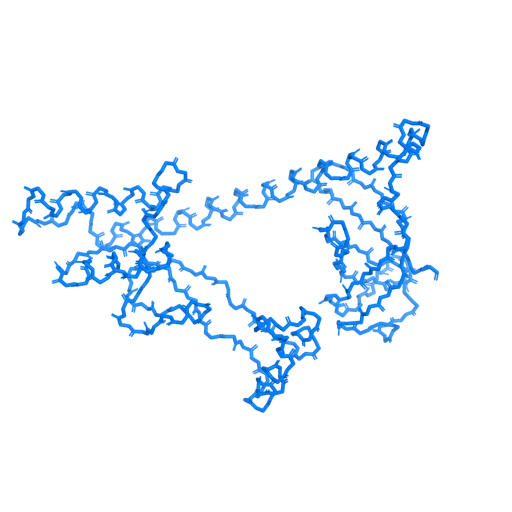4.134 9.325 1.00 92.56 197 LEU A C 1
ATOM 1595 O O . LEU A 1 197 ? -14.412 -3.305 8.467 1.00 92.56 197 LEU A O 1
ATOM 1599 N N . GLY A 1 198 ? -12.918 -4.728 9.326 1.00 92.00 198 GLY A N 1
ATOM 1600 C CA . GLY A 1 198 ? -11.834 -4.344 8.417 1.00 92.00 198 GLY A CA 1
ATOM 1601 C C . GLY A 1 198 ? -11.373 -2.888 8.594 1.00 92.00 198 GLY A C 1
ATOM 1602 O O . GLY A 1 198 ? -10.781 -2.307 7.681 1.00 92.00 198 GLY A O 1
ATOM 1603 N N . LEU A 1 199 ? -11.648 -2.277 9.753 1.00 93.69 199 LEU A N 1
ATOM 1604 C CA . LEU A 1 199 ? -11.372 -0.867 10.034 1.00 93.69 199 LEU A CA 1
ATOM 1605 C C . LEU A 1 199 ? -10.215 -0.695 11.016 1.00 93.69 199 LEU A C 1
ATOM 1607 O O . LEU A 1 199 ? -9.939 -1.541 11.863 1.00 93.69 199 LEU A O 1
ATOM 1611 N N . LYS A 1 200 ? -9.553 0.459 10.923 1.00 93.94 200 LYS A N 1
ATOM 1612 C CA . LYS A 1 200 ? -8.617 0.938 11.944 1.00 93.94 200 LYS A CA 1
ATOM 1613 C C . LYS A 1 200 ? -9.314 1.978 12.804 1.00 93.94 200 LYS A C 1
ATOM 1615 O O . LYS A 1 200 ? -10.053 2.804 12.274 1.00 93.94 200 LYS A O 1
ATOM 1620 N N . GLY A 1 201 ? -9.040 1.956 14.100 1.00 94.62 201 GLY A N 1
ATOM 1621 C CA . GLY A 1 201 ? -9.674 2.829 15.076 1.00 94.62 201 GLY A CA 1
ATOM 1622 C C . GLY A 1 201 ? -8.729 3.313 16.162 1.00 94.62 201 GLY A C 1
ATOM 1623 O O . GLY A 1 201 ? -7.522 3.056 16.136 1.00 94.62 201 GLY A O 1
ATOM 1624 N N . LEU A 1 202 ? -9.315 4.020 17.121 1.00 95.88 202 LEU A N 1
ATOM 1625 C CA . LEU A 1 202 ? -8.652 4.505 18.323 1.00 95.88 202 LEU A CA 1
ATOM 1626 C C . LEU A 1 202 ? -9.293 3.857 19.552 1.00 95.88 202 LEU A C 1
ATOM 1628 O O . LEU A 1 202 ? -10.480 4.064 19.791 1.00 95.88 202 LEU A O 1
ATOM 1632 N N . LEU A 1 203 ? -8.522 3.104 20.329 1.00 95.94 203 LEU A N 1
ATOM 1633 C CA . LEU A 1 203 ? -8.931 2.652 21.656 1.00 95.94 203 LEU A CA 1
ATOM 1634 C C . LEU A 1 203 ? -8.689 3.793 22.644 1.00 95.94 203 LEU A C 1
ATOM 1636 O O . LEU A 1 203 ? -7.547 4.221 22.803 1.00 95.94 203 LEU A O 1
ATOM 1640 N N . LYS A 1 204 ? -9.759 4.311 23.249 1.00 94.62 204 LYS A N 1
ATOM 1641 C CA . LYS A 1 204 ? -9.737 5.413 24.224 1.00 94.62 204 LYS A CA 1
ATOM 1642 C C . LYS A 1 204 ? -9.966 4.891 25.646 1.00 94.62 204 LYS A C 1
ATOM 1644 O O . LYS A 1 204 ? -10.500 3.798 25.827 1.00 94.62 204 LYS A O 1
ATOM 1649 N N . GLY A 1 205 ? -9.641 5.724 26.636 1.00 89.75 205 GLY A N 1
ATOM 1650 C CA . GLY A 1 205 ? -9.984 5.477 28.040 1.00 89.75 205 GLY A CA 1
ATOM 1651 C C . GLY A 1 205 ? -9.045 4.506 28.747 1.00 89.75 205 GLY A C 1
ATOM 1652 O O . GLY A 1 205 ? -9.475 3.787 29.639 1.00 89.75 205 GLY A O 1
ATOM 1653 N N . LEU A 1 206 ? -7.783 4.445 28.322 1.00 89.81 206 LEU A N 1
ATOM 1654 C CA . LEU A 1 206 ? -6.776 3.619 28.974 1.00 89.81 206 LEU A CA 1
ATOM 1655 C C . LEU A 1 206 ? -6.186 4.373 30.174 1.00 89.81 206 LEU A C 1
ATOM 1657 O O . LEU A 1 206 ? -5.815 5.539 30.057 1.00 89.81 206 LEU A O 1
ATOM 1661 N N . GLU A 1 207 ? -6.078 3.703 31.318 1.00 85.69 207 GLU A N 1
ATOM 1662 C CA . GLU A 1 207 ? -5.615 4.310 32.578 1.00 85.69 207 GLU A CA 1
ATOM 1663 C C . GLU A 1 207 ? -4.085 4.419 32.677 1.00 85.69 207 GLU A C 1
ATOM 1665 O O . GLU A 1 207 ? -3.560 5.108 33.545 1.00 85.69 207 GLU A O 1
ATOM 1670 N N . GLY A 1 208 ? -3.348 3.765 31.777 1.00 84.44 208 GLY A N 1
ATOM 1671 C CA . GLY A 1 208 ? -1.890 3.797 31.790 1.00 84.44 208 GLY A CA 1
ATOM 1672 C C . GLY A 1 208 ? -1.257 3.271 30.511 1.00 84.44 208 GLY A C 1
ATOM 1673 O O . GLY A 1 208 ? -1.896 2.580 29.710 1.00 84.44 208 GLY A O 1
ATOM 1674 N N . SER A 1 209 ? 0.034 3.561 30.347 1.00 78.31 209 SER A N 1
ATOM 1675 C CA . SER A 1 209 ? 0.841 3.136 29.197 1.00 78.31 209 SER A CA 1
ATOM 1676 C C . SER A 1 209 ? 1.020 1.617 29.096 1.00 78.31 209 SER A C 1
ATOM 1678 O O . SER A 1 209 ? 1.236 1.099 28.005 1.00 78.31 209 SER A O 1
ATOM 1680 N N . THR A 1 210 ? 0.894 0.902 30.215 1.00 79.56 210 THR A N 1
ATOM 1681 C CA . THR A 1 210 ? 1.040 -0.559 30.319 1.00 79.56 210 THR A CA 1
ATOM 1682 C C . THR A 1 210 ? -0.290 -1.307 30.341 1.00 79.56 210 THR A C 1
ATOM 1684 O O . THR A 1 210 ? -0.297 -2.531 30.432 1.00 79.56 210 THR A O 1
ATOM 1687 N N . SER A 1 211 ? -1.416 -0.593 30.253 1.00 82.38 211 SER A N 1
ATOM 1688 C CA . SER A 1 211 ? -2.757 -1.195 30.309 1.00 82.38 211 SER A CA 1
ATOM 1689 C C . SER A 1 211 ? -3.020 -2.188 29.174 1.00 82.38 211 SER A C 1
ATOM 1691 O O . SER A 1 211 ? -3.796 -3.126 29.349 1.00 82.38 211 SER A O 1
ATOM 1693 N N . VAL A 1 212 ? -2.376 -1.977 28.024 1.00 89.31 212 VAL A N 1
ATOM 1694 C CA . VAL A 1 212 ? -2.404 -2.855 26.854 1.00 89.31 212 VAL A CA 1
ATOM 1695 C C . VAL A 1 212 ? -1.051 -2.810 26.147 1.00 89.31 212 VAL A C 1
ATOM 1697 O O . VAL A 1 212 ? -0.391 -1.767 26.119 1.00 89.31 212 VAL A O 1
ATOM 1700 N N . GLN A 1 213 ? -0.653 -3.921 25.539 1.00 89.69 213 GLN A N 1
ATOM 1701 C CA . GLN A 1 213 ? 0.567 -4.034 24.747 1.00 89.69 213 GLN A CA 1
ATOM 1702 C C . GLN A 1 213 ? 0.256 -4.215 23.261 1.00 89.69 213 GLN A C 1
ATOM 1704 O O . GLN A 1 213 ? -0.839 -4.609 22.857 1.00 89.69 213 GLN A O 1
ATOM 1709 N N . VAL A 1 214 ? 1.237 -3.905 22.413 1.00 90.31 214 VAL A N 1
ATOM 1710 C CA . VAL A 1 214 ? 1.112 -4.116 20.967 1.00 90.31 214 VAL A CA 1
ATOM 1711 C C . VAL A 1 214 ? 0.920 -5.607 20.683 1.00 90.31 214 VAL A C 1
ATOM 1713 O O . VAL A 1 214 ? 1.695 -6.445 21.132 1.00 90.31 214 VAL A O 1
ATOM 1716 N N . GLY A 1 215 ? -0.104 -5.929 19.896 1.00 87.94 215 GLY A N 1
ATOM 1717 C CA . GLY A 1 215 ? -0.488 -7.297 19.560 1.00 87.94 215 GLY A CA 1
ATOM 1718 C C . GLY A 1 215 ? -1.510 -7.925 20.510 1.00 87.94 215 GLY A C 1
ATOM 1719 O O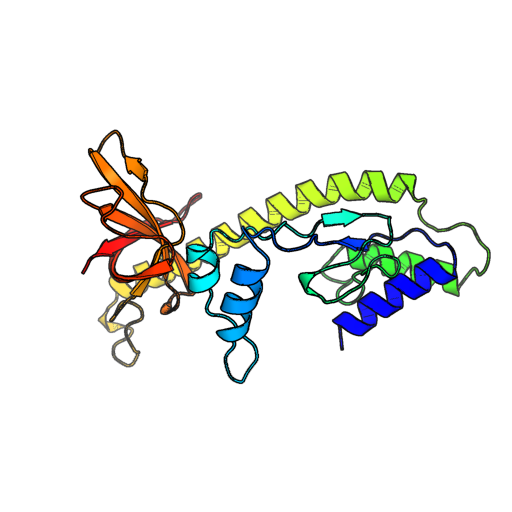 . GLY A 1 215 ? -1.971 -9.029 20.215 1.00 87.94 215 GLY A O 1
ATOM 1720 N N . ASP A 1 216 ? -1.898 -7.248 21.593 1.00 90.25 216 ASP A N 1
ATOM 1721 C CA . ASP A 1 216 ? -2.979 -7.712 22.464 1.00 90.25 216 ASP A CA 1
ATOM 1722 C C . ASP A 1 216 ? -4.329 -7.629 21.756 1.00 90.25 216 ASP A C 1
ATOM 1724 O O . ASP A 1 216 ? -4.584 -6.706 20.975 1.00 90.25 216 ASP A O 1
ATOM 1728 N N . THR A 1 217 ? -5.194 -8.598 22.054 1.00 92.62 217 THR A N 1
ATOM 1729 C CA . THR A 1 217 ? -6.588 -8.615 21.601 1.00 92.62 217 THR A CA 1
ATOM 1730 C C . THR A 1 217 ? -7.487 -8.219 22.761 1.00 92.62 217 THR A C 1
ATOM 1732 O O . THR A 1 217 ? -7.400 -8.800 23.841 1.00 92.62 217 THR A O 1
ATOM 1735 N N . VAL A 1 218 ? -8.320 -7.201 22.552 1.00 94.12 218 VAL A N 1
ATOM 1736 C CA . VAL A 1 218 ? -9.153 -6.600 23.597 1.00 94.12 218 VAL A CA 1
ATOM 1737 C C . VAL A 1 218 ? -10.608 -6.561 23.129 1.00 94.12 218 VAL A C 1
ATOM 1739 O O . VAL A 1 218 ? -10.861 -6.038 22.037 1.00 94.12 218 VAL A O 1
ATOM 1742 N N . PRO A 1 219 ? -11.568 -7.054 23.936 1.00 96.00 219 PRO A N 1
ATOM 1743 C CA . PRO A 1 219 ? -12.987 -6.896 23.650 1.00 96.00 219 PRO A CA 1
ATOM 1744 C C . PRO A 1 219 ? -13.389 -5.430 23.823 1.00 96.00 219 PRO A C 1
ATOM 1746 O O . PRO A 1 219 ? -13.074 -4.783 24.829 1.00 96.00 219 PRO A O 1
ATOM 1749 N N . VAL A 1 220 ? -14.081 -4.892 22.828 1.00 96.12 220 VAL A N 1
ATOM 1750 C CA . VAL A 1 220 ? -14.402 -3.470 22.743 1.00 96.12 220 VAL A CA 1
ATOM 1751 C C . VAL A 1 220 ? -15.849 -3.225 22.345 1.00 96.12 220 VAL A C 1
ATOM 1753 O O . VAL A 1 220 ? -16.543 -4.093 21.824 1.00 96.12 220 VAL A O 1
ATOM 1756 N N . LYS A 1 221 ? -16.302 -1.995 22.572 1.00 95.50 221 LYS A N 1
ATOM 1757 C CA . LYS A 1 221 ? -17.546 -1.450 22.020 1.00 95.50 221 LYS A CA 1
ATOM 1758 C C . LYS A 1 221 ? -17.273 -0.122 21.323 1.00 95.50 221 LYS A C 1
ATOM 1760 O O . LYS A 1 221 ? -16.341 0.601 21.685 1.00 95.50 221 LYS A O 1
ATOM 1765 N N . VAL A 1 222 ? -18.086 0.205 20.322 1.00 95.62 222 VAL A N 1
ATOM 1766 C CA . VAL A 1 222 ? -17.997 1.493 19.624 1.00 95.62 222 VAL A CA 1
ATOM 1767 C C . VAL A 1 222 ? -18.418 2.615 20.566 1.00 95.62 222 VAL A C 1
ATOM 1769 O O . VAL A 1 222 ? -19.483 2.552 21.172 1.00 95.62 222 VAL A O 1
ATOM 1772 N N . ALA A 1 223 ? -17.575 3.639 20.678 1.00 94.25 223 ALA A N 1
ATOM 1773 C CA . ALA A 1 223 ? -17.836 4.827 21.484 1.00 94.25 223 ALA A CA 1
ATOM 1774 C C . ALA A 1 223 ? -18.175 6.047 20.621 1.00 94.25 223 ALA A C 1
ATOM 1776 O O . ALA A 1 223 ? -19.061 6.821 20.963 1.00 94.25 223 ALA A O 1
ATOM 1777 N N . GLU A 1 224 ? -17.475 6.229 19.497 1.00 94.81 224 GLU A N 1
ATOM 1778 C CA . GLU A 1 224 ? -17.640 7.400 18.632 1.00 94.81 224 GLU A CA 1
ATOM 1779 C C . GLU A 1 224 ? -17.482 7.004 17.162 1.00 94.81 224 GLU A C 1
ATOM 1781 O O . GLU A 1 224 ? -16.530 6.313 16.786 1.00 94.81 224 GLU A O 1
ATOM 1786 N N . LEU A 1 225 ? -18.393 7.499 16.325 1.00 95.69 225 LEU A N 1
ATOM 1787 C CA . LEU A 1 225 ? -18.362 7.368 14.871 1.00 95.69 225 LEU A CA 1
ATOM 1788 C C . LEU A 1 225 ? -18.343 8.763 14.247 1.00 95.69 225 LEU A C 1
ATOM 1790 O O . LEU A 1 225 ? -19.367 9.445 14.222 1.00 95.69 225 LEU A O 1
ATOM 1794 N N . GLN A 1 226 ? -17.193 9.181 13.719 1.00 94.94 226 GLN A N 1
ATOM 1795 C CA . GLN A 1 226 ? -17.048 10.477 13.061 1.00 94.94 226 GLN A CA 1
ATOM 1796 C C . GLN A 1 226 ? -16.900 10.307 11.548 1.00 94.94 226 GLN A C 1
ATOM 1798 O O . GLN A 1 226 ? -15.997 9.623 11.066 1.00 94.94 226 GLN A O 1
ATOM 1803 N N . THR A 1 227 ? -17.753 10.997 10.796 1.00 94.00 227 THR A N 1
ATOM 1804 C CA . THR A 1 227 ? -17.665 11.142 9.335 1.00 94.00 227 THR A CA 1
ATOM 1805 C C . THR A 1 227 ? -17.025 12.471 8.941 1.00 94.00 227 THR A C 1
ATOM 1807 O O . THR A 1 227 ? -16.935 13.388 9.754 1.00 94.00 227 THR A O 1
ATOM 1810 N N . GLY A 1 228 ? -16.644 12.617 7.671 1.00 89.69 228 GLY A N 1
ATOM 1811 C CA . GLY A 1 228 ? -16.147 13.878 7.113 1.00 89.69 228 GLY A CA 1
ATOM 1812 C C . GLY A 1 228 ? -14.794 13.717 6.431 1.00 89.69 228 GLY A C 1
ATOM 1813 O O . GLY A 1 228 ? -14.503 12.669 5.860 1.00 89.69 228 GLY A O 1
ATOM 1814 N N . LEU A 1 229 ? -13.969 14.767 6.476 1.00 84.94 229 LEU A N 1
ATOM 1815 C CA . LEU A 1 229 ? -12.640 14.775 5.845 1.00 84.94 229 LEU A CA 1
ATOM 1816 C C . LEU A 1 229 ? -11.647 13.832 6.544 1.00 84.94 229 LEU A C 1
ATOM 1818 O O . LEU A 1 229 ? -10.794 13.229 5.889 1.00 84.94 229 LEU A O 1
ATOM 1822 N N . THR A 1 230 ? -11.782 13.690 7.864 1.00 89.44 230 THR A N 1
ATOM 1823 C CA . THR A 1 230 ? -10.975 12.809 8.717 1.00 89.44 230 THR A CA 1
ATOM 1824 C C . THR A 1 230 ? -11.886 11.808 9.429 1.00 89.44 230 THR A C 1
ATOM 1826 O O . THR A 1 230 ? -12.157 11.957 10.623 1.00 89.44 230 THR A O 1
ATOM 1829 N N . PRO A 1 231 ? -12.424 10.821 8.699 1.00 94.12 231 PRO A N 1
ATOM 1830 C CA . PRO A 1 231 ? -13.327 9.841 9.273 1.00 94.12 231 PRO A CA 1
ATOM 1831 C C . PRO A 1 231 ? -12.571 8.964 10.279 1.00 94.12 231 PRO A C 1
ATOM 1833 O O . PRO A 1 231 ? -11.465 8.494 9.996 1.00 94.12 231 PRO A O 1
ATOM 1836 N N . ARG A 1 232 ? -13.153 8.758 11.462 1.00 94.50 232 ARG A N 1
ATOM 1837 C CA . ARG A 1 232 ? -12.542 7.976 12.546 1.00 94.50 232 ARG A CA 1
ATOM 1838 C C . ARG A 1 232 ? -13.586 7.194 13.331 1.00 94.50 232 ARG A C 1
ATOM 1840 O O . ARG A 1 232 ? -14.688 7.679 13.577 1.00 94.50 232 ARG A O 1
ATOM 1847 N N . ILE A 1 233 ? -13.188 6.005 13.764 1.00 95.62 233 ILE A N 1
ATOM 1848 C CA . ILE A 1 233 ? -13.920 5.184 14.726 1.00 95.62 233 ILE A CA 1
ATOM 1849 C C . ILE A 1 233 ? -13.126 5.153 16.030 1.00 95.62 233 ILE A C 1
ATOM 1851 O O . ILE A 1 233 ? -11.926 4.861 16.025 1.00 95.62 233 ILE A O 1
ATOM 1855 N N . ALA A 1 234 ? -13.785 5.484 17.137 1.00 95.75 234 ALA A N 1
ATOM 1856 C CA . ALA A 1 234 ? -13.234 5.299 18.470 1.00 95.75 234 ALA A CA 1
ATOM 1857 C C . ALA A 1 234 ? -13.979 4.176 19.185 1.00 95.75 234 ALA A C 1
ATOM 1859 O O . ALA A 1 234 ? -15.206 4.075 19.110 1.00 95.75 234 ALA A O 1
ATOM 1860 N N . VAL A 1 235 ? -13.220 3.353 19.891 1.00 96.50 235 VAL A N 1
ATOM 1861 C CA . VAL A 1 235 ? -13.715 2.233 20.680 1.00 96.50 235 VAL A CA 1
ATOM 1862 C C . VAL A 1 235 ? -13.219 2.360 22.114 1.00 96.50 235 VAL A C 1
ATOM 1864 O O . VAL A 1 235 ? -12.206 3.009 22.378 1.00 96.50 235 VAL A O 1
ATOM 1867 N N . VAL A 1 236 ? -13.941 1.747 23.039 1.00 95.62 236 VAL A N 1
ATOM 1868 C CA . VAL A 1 236 ? -13.556 1.632 24.450 1.00 95.62 236 VAL A CA 1
ATOM 1869 C C . VAL A 1 236 ? -13.615 0.171 24.858 1.00 95.62 236 VAL A C 1
ATOM 1871 O O . VAL A 1 236 ? -14.357 -0.610 24.254 1.00 95.62 236 VAL A O 1
ATOM 1874 N N . ARG A 1 237 ? -12.832 -0.199 25.873 1.00 92.94 237 ARG A N 1
ATOM 1875 C CA . ARG A 1 237 ? -12.872 -1.547 26.443 1.00 92.94 237 ARG A CA 1
ATOM 1876 C C . ARG A 1 237 ? -14.289 -1.851 26.943 1.00 92.94 237 ARG A C 1
ATOM 1878 O O . ARG A 1 237 ? -14.954 -0.965 27.488 1.00 92.94 237 ARG A O 1
ATOM 1885 N N . ARG A 1 238 ? -14.759 -3.065 26.658 1.00 87.56 238 ARG A N 1
ATOM 1886 C CA . ARG A 1 238 ? -16.050 -3.549 27.153 1.00 87.56 238 ARG A CA 1
ATOM 1887 C C . ARG A 1 238 ? -15.990 -3.829 28.648 1.00 87.56 238 ARG A C 1
ATOM 1889 O O . ARG A 1 238 ? -14.941 -4.340 29.098 1.00 87.56 238 ARG A O 1
#

Secondary structure (DSSP, 8-state):
-HHHHHHHHHHHHHHTT----EEEBPPPB-S-HHHHHHHHHT--TTS---HHHHHHTT-B-PPPEEESS---BGGGTBPTTT-----S-TTT-HHHHHHHHHHHHHHHSTTSPPSS-HHHHHHHHHHHHHHHHHHHHHHHHHHHHHHHHHHHHHHH-GGGGTTS--TTTT-EEEE-S--EE-TTT--EEEEEEEGGGTEEEEEEEESSTTSS-TT-EEEEEEEEEE-SSS-EEEEEE-

InterPro domains:
  IPR001900 Ribonuclease II/R [PF00773] (1-107)
  IPR012340 Nucleic acid-binding, OB-fold [SSF50249] (1-153)

Radius of gyration: 22.93 Å; chains: 1; bounding box: 55×42×66 Å

Foldseek 3Di:
DQQVVQLVLLQVCVVQVHFAKFKAWDDKDFDDPVLVVVQQVCADPVSDGPPLSCLVRVIDGGDIAIDRAQPAHVVSVGHRPRTGQHQPCVPPDVSNVLSVVQVVCCVVPPPDDGPDDRVRVVVVSVVVVVVVVVVVVQVVLVVLQVLLVVVVVCVVCVPVAPVHDDLQPFWKWAFRDQWDQDPVVRWTKTWIQGVSSRDIAIETGHNDRVSDGRSDIAGWGWDDFDHDPRTHTYIYGD

pLDDT: mean 92.83, std 4.08, range [69.56, 98.19]

Organism: NCBI:txid2478898

Sequence (238 aa):
MMKAACRVASRFFLDRNIPAIRRTAERLIIPSEETMTELLAQRDCMGNVPFGAFGKVNAIFPAAQYTTKPLGHWQLGIPDGEGYCRITSPLRRYTDLFAHWQIKHALLAPGARPLFSEEYLDTFINEIRAKEHRLKRTMQSHGINWAIKYLQRWQQFPDSHKDMEDPLSNLECTVVTVPVEDITTRLYHARVTIPSLGLKGLLKGLEGSTSVQVGDTVPVKVAELQTGLTPRIAVVRR